Protein AF-0000000066276593 (afdb_homodimer)

Secondary structure (DSSP, 8-state):
-EEPHHHHHHHHTT-TTHHHHHHHHHH-S--EEEHHHHHHHHHHHHHHHHHHHHHHHHHHHHHTTPEEE-B-HHHHHHHHHHHHHHBTTTSTT-B-HHHHHHHHHHHHHT--EE-SSSTGGGSSSPB--/-EEPHHHHHHHHTT-TTHHHHHHHHHH-S--EEEHHHHHHHHHHHHHHHHHHHHHHHHHHHHHHTPEEE-B-HHHHHHHHHHHHHHBTTTSTT-B-HHHHHHHHHHHHHT--EE-SSSTGGGSSSPBP-

Radius of gyration: 18.1 Å; Cα contacts (8 Å, |Δi|>4): 472; chains: 2; bounding box: 38×54×41 Å

Foldseek 3Di:
DEEALQLVLCLLVVPVCNVVSVVLLLPDPAAEYEPLRLVVNLVVQCVPPNPVSNVVSVVVCVVSVYYYDYCDPQLVVQLVVCCCCQDQPRHPLNDDPRNSSSVSCQVVVVHAYEHDDCSCVVDPGHHRD/DEEALQLVLCLLVVPVCNVVSVVLLLPDPAAEYEPLRLVVNLVVQCVPPNPVSNVVSVVVCVVSVYYYDYCDPQLVVQLVVCCCCQDQPRHPLNDDPRNSNSVSCQVVVVHAYEHDDCSCVVDPGHHRD

Organism: Mycolicibacterium smegmatis (strain ATCC 700084 / mc(2)155) (NCBI:txid246196)

Solvent-accessible surface area (backbone atoms only — not comparable to full-atom values): 13237 Å² total; per-residue (Å²): 55,25,50,24,39,56,34,52,50,33,41,77,67,62,38,94,58,18,63,61,54,50,50,53,56,72,69,41,92,48,42,30,27,35,23,66,30,49,38,53,35,43,54,56,39,27,71,74,52,35,70,63,34,41,51,48,51,53,50,48,39,58,75,68,59,46,44,72,39,56,40,32,67,68,34,30,53,44,17,47,53,43,39,68,60,30,7,61,94,60,31,91,36,37,40,51,80,68,51,23,47,41,49,11,51,16,63,76,70,69,33,30,34,35,64,60,83,64,38,61,73,68,50,89,62,54,65,60,125,56,24,49,24,39,55,34,52,49,32,42,76,67,62,38,94,58,17,64,60,53,50,49,52,56,71,69,40,92,47,43,30,28,34,22,67,30,50,36,54,36,43,54,56,39,29,72,74,52,34,71,66,34,41,50,49,51,54,51,48,39,59,74,68,60,48,44,72,39,54,39,32,67,70,33,29,53,44,16,46,52,44,40,69,61,30,7,61,94,60,31,92,35,37,39,50,80,68,51,25,47,42,49,12,50,16,63,76,70,68,32,30,33,35,64,60,81,64,38,61,73,67,50,90,64,52,65,60,126

InterPro domains:
  IPR002716 PIN domain [PF01850] (1-124)
  IPR022907 VapC family [MF_00265] (1-128)
  IPR029060 PIN-like domain superfamily [SSF88723] (1-126)
  IPR050556 Type II toxin-antitoxin system RNase [PTHR33653] (1-128)

Sequence (258 aa):
MVIDTSALVAILTDEPDAELLEGAVADDPVRTMSTASYLETAIVIESRFGEPGGRELDLWLHRASVALVAVDADQADAARLAYRRYGKGRHRAGLNYGDCFSYALAKVSGQPLLFKGEAFRLTDVAAVHMVIDTSALVAILTDEPDAELLEGAVADDPVRTMSTASYLETAIVIESRFGEPGGRELDLWLHRASVALVAVDADQADAARLAYRRYGKGRHRAGLNYGDCFSYALAKVSGQPLLFKGEAFRLTDVAAVH

Nearest PDB structures (foldseek):
  4xgq-assembly2_G  TM=9.694E-01  e=3.504E-16  Mycobacterium tuberculosis H37Rv
  4xgr-assembly1_A  TM=9.783E-01  e=4.941E-16  Mycobacterium tuberculosis H37Rv
  5wzf-assembly1_A  TM=8.191E-01  e=6.894E-05  Mycobacterium tuberculosis H37Rv
  5x3t-assembly1_H  TM=8.443E-01  e=1.090E-04  Mycobacterium tuberculosis H37Rv
  5wz4-assembly1_B  TM=8.228E-01  e=8.187E-05  Mycobacterium tuberculosis H37Rv

pLDDT: mean 97.85, std 2.42, range [74.06, 99.0]

Structure (mmCIF, N/CA/C/O backbone):
data_AF-0000000066276593-model_v1
#
loop_
_entity.id
_entity.type
_entity.pdbx_description
1 polymer 'Ribonuclease VapC'
#
loop_
_atom_site.group_PDB
_atom_site.id
_atom_site.type_symbol
_atom_site.label_atom_id
_atom_site.label_alt_id
_atom_site.label_comp_id
_atom_site.label_asym_id
_atom_site.label_entity_id
_atom_site.label_seq_id
_atom_site.pdbx_PDB_ins_code
_atom_site.Cartn_x
_atom_site.Cartn_y
_atom_site.Cartn_z
_atom_site.occupancy
_atom_site.B_iso_or_equiv
_atom_site.auth_seq_id
_atom_site.auth_comp_id
_atom_site.auth_asym_id
_atom_site.auth_atom_id
_atom_site.pdbx_PDB_model_num
ATOM 1 N N . MET A 1 1 ? -6.57 10.953 15.391 1 98.38 1 MET A N 1
ATOM 2 C CA . MET A 1 1 ? -6.941 11.055 13.984 1 98.38 1 MET A CA 1
ATOM 3 C C . MET A 1 1 ? -5.965 10.281 13.109 1 98.38 1 MET A C 1
ATOM 5 O O . MET A 1 1 ? -4.887 9.898 13.555 1 98.38 1 MET A O 1
ATOM 9 N N . VAL A 1 2 ? -6.406 9.953 11.906 1 98.88 2 VAL A N 1
ATOM 10 C CA . VAL A 1 2 ? -5.562 9.414 10.844 1 98.88 2 VAL A CA 1
ATOM 11 C C . VAL A 1 2 ? -5.199 10.523 9.859 1 98.88 2 VAL A C 1
ATOM 13 O O . VAL A 1 2 ? -6.062 11.297 9.438 1 98.88 2 VAL A O 1
ATOM 16 N N . ILE A 1 3 ? -3.936 10.625 9.531 1 98.94 3 ILE A N 1
ATOM 17 C CA . ILE A 1 3 ? -3.459 11.641 8.602 1 98.94 3 ILE A CA 1
ATOM 18 C C . ILE A 1 3 ? -3.285 11.023 7.211 1 98.94 3 ILE A C 1
ATOM 20 O O . ILE A 1 3 ? -2.512 10.07 7.043 1 98.94 3 ILE A O 1
ATOM 24 N N . ASP A 1 4 ? -3.984 11.578 6.227 1 98.81 4 ASP A N 1
ATOM 25 C CA . ASP A 1 4 ? -3.861 11.117 4.844 1 98.81 4 ASP A CA 1
ATOM 26 C C . ASP A 1 4 ? -2.648 11.742 4.164 1 98.81 4 ASP A C 1
ATOM 28 O O . ASP A 1 4 ? -2.195 12.82 4.559 1 98.81 4 ASP A O 1
ATOM 32 N N . THR A 1 5 ? -2.186 11.102 3.129 1 98.81 5 THR A N 1
ATOM 33 C CA . THR A 1 5 ? -1.083 11.594 2.309 1 98.81 5 THR A CA 1
ATOM 34 C C . THR A 1 5 ? -1.353 13.023 1.84 1 98.81 5 THR A C 1
ATOM 36 O O . THR A 1 5 ? -0.469 13.883 1.906 1 98.81 5 THR A O 1
ATOM 39 N N . SER A 1 6 ? -2.549 13.328 1.388 1 98.56 6 SER A N 1
ATOM 40 C CA . SER A 1 6 ? -2.879 14.641 0.832 1 98.56 6 SER A CA 1
ATOM 41 C C . SER A 1 6 ? -2.684 15.742 1.864 1 98.56 6 SER A C 1
ATOM 43 O O . SER A 1 6 ? -2.205 16.828 1.535 1 98.56 6 SER A O 1
ATOM 45 N N . ALA A 1 7 ? -3.061 15.477 3.102 1 98.69 7 ALA A N 1
ATOM 46 C CA . ALA A 1 7 ? -2.914 16.453 4.168 1 98.69 7 ALA A CA 1
ATOM 47 C C . ALA A 1 7 ? -1.442 16.703 4.492 1 98.69 7 ALA A C 1
ATOM 49 O O . ALA A 1 7 ? -1.005 17.844 4.617 1 98.69 7 ALA A O 1
ATOM 50 N N . LEU A 1 8 ? -0.697 15.648 4.617 1 98.81 8 LEU A N 1
ATOM 51 C CA . LEU A 1 8 ? 0.701 15.805 5.004 1 98.81 8 LEU A CA 1
ATOM 52 C C . LEU A 1 8 ? 1.511 16.422 3.875 1 98.81 8 LEU A C 1
ATOM 54 O O . LEU A 1 8 ? 2.402 17.25 4.121 1 98.81 8 LEU A O 1
ATOM 58 N N . VAL A 1 9 ? 1.268 16.062 2.625 1 98.75 9 VAL A N 1
ATOM 59 C CA . VAL A 1 9 ? 1.938 16.672 1.488 1 98.75 9 VAL A CA 1
ATOM 60 C C . VAL A 1 9 ? 1.657 18.172 1.479 1 98.75 9 VAL A C 1
ATOM 62 O O . VAL A 1 9 ? 2.564 18.984 1.266 1 98.75 9 VAL A O 1
ATOM 65 N N . ALA A 1 10 ? 0.388 18.547 1.751 1 98.56 10 ALA A N 1
ATOM 66 C CA . ALA A 1 10 ? 0.028 19.953 1.795 1 98.56 10 ALA A CA 1
ATOM 67 C C . ALA A 1 10 ? 0.816 20.688 2.877 1 98.56 10 ALA A C 1
ATOM 69 O O . ALA A 1 10 ? 1.275 21.812 2.666 1 98.56 10 ALA A O 1
ATOM 70 N N . ILE A 1 11 ? 0.946 20.094 3.998 1 98.5 11 ILE A N 1
ATOM 71 C CA . ILE A 1 11 ? 1.689 20.672 5.109 1 98.5 11 ILE A CA 1
ATOM 72 C C . ILE A 1 11 ? 3.154 20.859 4.715 1 98.5 11 ILE A C 1
ATOM 74 O O . ILE A 1 11 ? 3.709 21.953 4.848 1 98.5 11 ILE A O 1
ATOM 78 N N . LEU A 1 12 ? 3.775 19.812 4.141 1 98.56 12 LEU A N 1
ATOM 79 C CA . LEU A 1 12 ? 5.207 19.797 3.867 1 98.56 12 LEU A CA 1
ATOM 80 C C . LEU A 1 12 ? 5.543 20.703 2.688 1 98.56 12 LEU A C 1
ATOM 82 O O . LEU A 1 12 ? 6.68 21.156 2.555 1 98.56 12 LEU A O 1
ATOM 86 N N . THR A 1 13 ? 4.562 20.969 1.839 1 98.25 13 THR A N 1
ATOM 87 C CA . THR A 1 13 ? 4.82 21.812 0.683 1 98.25 13 THR A CA 1
ATOM 88 C C . THR A 1 13 ? 4.301 23.234 0.926 1 98.25 13 THR A C 1
ATOM 90 O O . THR A 1 13 ? 4.273 24.062 0.009 1 98.25 13 THR A O 1
ATOM 93 N N . ASP A 1 14 ? 3.787 23.516 2.127 1 97.44 14 ASP A N 1
ATOM 94 C CA . ASP A 1 14 ? 3.355 24.828 2.578 1 97.44 14 ASP A CA 1
ATOM 95 C C . ASP A 1 14 ? 2.25 25.391 1.68 1 97.44 14 ASP A C 1
ATOM 97 O O . ASP A 1 14 ? 2.354 26.516 1.181 1 97.44 14 ASP A O 1
ATOM 101 N N . GLU A 1 15 ? 1.306 24.5 1.373 1 97.81 15 GLU A N 1
ATOM 102 C CA . GLU A 1 15 ? 0.133 24.969 0.64 1 97.81 15 GLU A CA 1
ATOM 103 C C . GLU A 1 15 ? -0.683 25.953 1.472 1 97.81 15 GLU A C 1
ATOM 105 O O . GLU A 1 15 ? -0.47 26.078 2.68 1 97.81 15 GLU A O 1
ATOM 110 N N . PRO A 1 16 ? -1.574 26.688 0.937 1 97 16 PRO A N 1
ATOM 111 C CA . PRO A 1 16 ? -2.299 27.75 1.629 1 97 16 PRO A CA 1
ATOM 112 C C . PRO A 1 16 ? -3.002 27.266 2.893 1 97 16 PRO A C 1
ATOM 114 O O . PRO A 1 16 ? -3.143 28.031 3.857 1 97 16 PRO A O 1
ATOM 117 N N . ASP A 1 17 ? -3.414 26.031 2.941 1 96.06 17 ASP A N 1
ATOM 118 C CA . ASP A 1 17 ? -4.164 25.516 4.086 1 96.06 17 ASP A CA 1
ATOM 119 C C . ASP A 1 17 ? -3.256 24.75 5.035 1 96.06 17 ASP A C 1
ATOM 121 O O . ASP A 1 17 ? -3.734 24.094 5.961 1 96.06 17 ASP A O 1
ATOM 125 N N . ALA A 1 18 ? -1.992 24.812 4.824 1 97.62 18 ALA A N 1
ATOM 126 C CA . ALA A 1 18 ? -1.024 24.062 5.621 1 97.62 18 ALA A CA 1
ATOM 127 C C . ALA A 1 18 ? -1.161 24.391 7.105 1 97.62 18 ALA A C 1
ATOM 129 O O . ALA A 1 18 ? -1.162 23.5 7.949 1 97.62 18 ALA A O 1
ATOM 130 N N . GLU A 1 19 ? -1.32 25.656 7.406 1 96.94 19 GLU A N 1
ATOM 131 C CA . GLU A 1 19 ? -1.406 26.078 8.797 1 96.94 19 GLU A CA 1
ATOM 132 C C . GLU A 1 19 ? -2.652 25.516 9.477 1 96.94 19 GLU A C 1
ATOM 134 O O . GLU A 1 19 ? -2.604 25.109 10.641 1 96.94 19 GLU A O 1
ATOM 139 N N . LEU A 1 20 ? -3.713 25.531 8.766 1 97.12 20 LEU A N 1
ATOM 140 C CA . LEU A 1 20 ? -4.953 24.969 9.289 1 97.12 20 LEU A CA 1
ATOM 141 C C . LEU A 1 20 ? -4.805 23.469 9.555 1 97.12 20 LEU A C 1
ATOM 143 O O . LEU A 1 20 ? -5.234 22.984 10.602 1 97.12 20 LEU A O 1
ATOM 147 N N . LEU A 1 21 ? -4.211 22.766 8.656 1 98.19 21 LEU A N 1
ATOM 148 C CA . LEU A 1 21 ? -3.982 21.328 8.805 1 98.19 21 LEU A CA 1
ATOM 149 C C . LEU A 1 21 ? -3.055 21.047 9.984 1 98.19 21 LEU A C 1
ATOM 151 O O . LEU A 1 21 ? -3.311 20.141 10.781 1 98.19 21 LEU A O 1
ATOM 155 N N . GLU A 1 22 ? -2.037 21.859 10.102 1 97.69 22 GLU A N 1
ATOM 156 C CA . GLU A 1 22 ? -1.096 21.703 11.203 1 97.69 22 GLU A CA 1
ATOM 157 C C . GLU A 1 22 ? -1.773 21.938 12.547 1 97.69 22 GLU A C 1
ATOM 159 O O . GLU A 1 22 ? -1.481 21.266 13.531 1 97.69 22 GLU A O 1
ATOM 164 N N . GLY A 1 23 ? -2.578 22.938 12.547 1 97.81 23 GLY A N 1
ATOM 165 C CA . GLY A 1 23 ? -3.34 23.203 13.758 1 97.81 23 GLY A CA 1
ATOM 166 C C . GLY A 1 23 ? -4.211 22.047 14.18 1 97.81 23 GLY A C 1
ATOM 167 O O . GLY A 1 23 ? -4.273 21.703 15.367 1 97.81 23 GLY A O 1
ATOM 168 N N . ALA A 1 24 ? -4.895 21.406 13.18 1 98 24 ALA A N 1
ATOM 169 C CA . ALA A 1 24 ? -5.727 20.234 13.453 1 98 24 ALA A CA 1
ATOM 170 C C . ALA A 1 24 ? -4.895 19.094 14.039 1 98 24 ALA A C 1
ATOM 172 O O . ALA A 1 24 ? -5.328 18.422 14.977 1 98 24 ALA A O 1
ATOM 173 N N . VAL A 1 25 ? -3.738 18.875 13.516 1 98.25 25 VAL A N 1
ATOM 174 C CA . VAL A 1 25 ? -2.857 17.812 14 1 98.25 25 VAL A CA 1
ATOM 175 C C . VAL A 1 25 ? -2.418 18.125 15.43 1 98.25 25 VAL A C 1
ATOM 177 O O . VAL A 1 25 ? -2.473 17.25 16.297 1 98.25 25 VAL A O 1
ATOM 180 N N . ALA A 1 26 ? -2.055 19.344 15.688 1 97.06 26 ALA A N 1
ATOM 181 C CA . ALA A 1 26 ? -1.558 19.75 17 1 97.06 26 ALA A CA 1
ATOM 182 C C . ALA A 1 26 ? -2.635 19.578 18.078 1 97.06 26 ALA A C 1
ATOM 184 O O . ALA A 1 26 ? -2.33 19.25 19.219 1 97.06 26 ALA A O 1
ATOM 185 N N . ASP A 1 27 ? -3.807 19.672 17.672 1 96.81 27 ASP A N 1
ATOM 186 C CA . ASP A 1 27 ? -4.918 19.703 18.609 1 96.81 27 ASP A CA 1
ATOM 187 C C . ASP A 1 27 ? -5.387 18.281 18.953 1 96.81 27 ASP A C 1
ATOM 189 O O . ASP A 1 27 ? -6.125 18.094 19.922 1 96.81 27 ASP A O 1
ATOM 193 N N . ASP A 1 28 ? -5.07 17.375 18.109 1 96.94 28 ASP A N 1
ATOM 194 C CA . ASP A 1 28 ? -5.59 16.031 18.312 1 96.94 28 ASP A CA 1
ATOM 195 C C . ASP A 1 28 ? -4.617 15.172 19.125 1 96.94 28 ASP A C 1
ATOM 197 O O . ASP A 1 28 ? -3.441 15.062 18.766 1 96.94 28 ASP A O 1
ATOM 201 N N . PRO A 1 29 ? -5.062 14.586 20.172 1 96.75 29 PRO A N 1
ATOM 202 C CA . PRO A 1 29 ? -4.168 13.781 21.016 1 96.75 29 PRO A CA 1
ATOM 203 C C . PRO A 1 29 ? -3.756 12.469 20.344 1 96.75 29 PRO A C 1
ATOM 205 O O . PRO A 1 29 ? -2.777 11.844 20.75 1 96.75 29 PRO A O 1
ATOM 208 N N . VAL A 1 30 ? -4.527 11.969 19.469 1 97.81 30 VAL A N 1
ATOM 209 C CA . VAL A 1 30 ? -4.219 10.758 18.719 1 97.81 30 VAL A CA 1
ATOM 210 C C . VAL A 1 30 ? -3.82 11.117 17.297 1 97.81 30 VAL A C 1
ATOM 212 O O . VAL A 1 30 ? -4.629 11.648 16.531 1 97.81 30 VAL A O 1
ATOM 215 N N . ARG A 1 31 ? -2.592 10.867 16.922 1 98.75 31 ARG A N 1
ATOM 216 C CA . ARG A 1 31 ? -2.066 11.18 15.594 1 98.75 31 ARG A CA 1
ATOM 217 C C . ARG A 1 31 ? -1.444 9.945 14.953 1 98.75 31 ARG A C 1
ATOM 219 O O . ARG A 1 31 ? -0.399 9.469 15.391 1 98.75 31 ARG A O 1
ATOM 226 N N . THR A 1 32 ? -2.129 9.422 13.922 1 98.94 32 THR A N 1
ATOM 227 C CA . THR A 1 32 ? -1.664 8.18 13.312 1 98.94 32 THR A CA 1
ATOM 228 C C . THR A 1 32 ? -1.616 8.305 11.797 1 98.94 32 THR A C 1
ATOM 230 O O . THR A 1 32 ? -2.279 9.164 11.219 1 98.94 32 THR A O 1
ATOM 233 N N . MET A 1 33 ? -0.802 7.527 11.219 1 98.94 33 MET A N 1
ATOM 234 C CA . MET A 1 33 ? -0.684 7.395 9.773 1 98.94 33 MET A CA 1
ATOM 235 C C . MET A 1 33 ? -0.345 5.957 9.383 1 98.94 33 MET A C 1
ATOM 237 O O . MET A 1 33 ? 0.461 5.305 10.047 1 98.94 33 MET A O 1
ATOM 24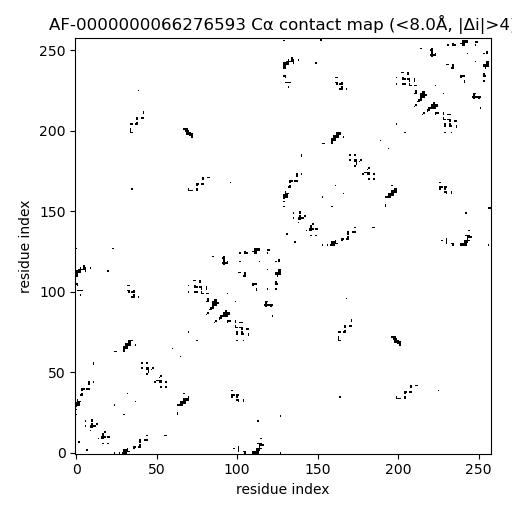1 N N . SER A 1 34 ? -1.018 5.496 8.359 1 98.94 34 SER A N 1
ATOM 242 C CA . SER A 1 34 ? -0.682 4.172 7.852 1 98.94 34 SER A CA 1
ATOM 243 C C . SER A 1 34 ? 0.736 4.137 7.293 1 98.94 34 SER A C 1
ATOM 245 O O . SER A 1 34 ? 1.188 5.098 6.668 1 98.94 34 SER A O 1
ATOM 247 N N . THR A 1 35 ? 1.431 3 7.402 1 99 35 THR A N 1
ATOM 248 C CA . THR A 1 35 ? 2.758 2.84 6.82 1 99 35 THR A CA 1
ATOM 249 C C . THR A 1 35 ? 2.699 2.953 5.301 1 99 35 THR A C 1
ATOM 251 O O . THR A 1 35 ? 3.645 3.432 4.672 1 99 35 THR A O 1
ATOM 254 N N . ALA A 1 36 ? 1.581 2.59 4.715 1 98.94 36 ALA A N 1
ATOM 255 C CA . ALA A 1 36 ? 1.409 2.715 3.271 1 98.94 36 ALA A CA 1
ATOM 256 C C . ALA A 1 36 ? 1.262 4.176 2.859 1 98.94 36 ALA A C 1
ATOM 258 O O . ALA A 1 36 ? 1.797 4.598 1.831 1 98.94 36 ALA A O 1
ATOM 259 N N . SER A 1 37 ? 0.522 4.969 3.639 1 98.94 37 SER A N 1
ATOM 260 C CA . SER A 1 37 ? 0.382 6.395 3.375 1 98.94 37 SER A CA 1
ATOM 261 C C . SER A 1 37 ? 1.704 7.129 3.58 1 98.94 37 SER A C 1
ATOM 263 O O . SER A 1 37 ? 2.023 8.062 2.842 1 98.94 37 SER A O 1
ATOM 265 N N . TYR A 1 38 ? 2.441 6.648 4.602 1 98.94 38 TYR A N 1
ATOM 266 C CA . TYR A 1 38 ? 3.781 7.176 4.832 1 98.94 38 TYR A CA 1
ATOM 267 C C . TYR A 1 38 ? 4.656 7.004 3.594 1 98.94 38 TYR A C 1
ATOM 269 O O . TYR A 1 38 ? 5.305 7.949 3.145 1 98.94 38 TYR A O 1
ATOM 277 N N . LEU A 1 39 ? 4.664 5.785 3.025 1 98.94 39 LEU A N 1
ATOM 278 C CA . LEU A 1 39 ? 5.461 5.52 1.829 1 98.94 39 LEU A CA 1
ATOM 279 C C . LEU A 1 39 ? 5.008 6.406 0.672 1 98.94 39 LEU A C 1
ATOM 281 O O . LEU A 1 39 ? 5.84 6.973 -0.041 1 98.94 39 LEU A O 1
ATOM 285 N N . GLU A 1 40 ? 3.674 6.508 0.502 1 98.94 40 GLU A N 1
ATOM 286 C CA . GLU A 1 40 ? 3.156 7.359 -0.565 1 98.94 40 GLU A CA 1
ATOM 287 C C . GLU A 1 40 ? 3.637 8.797 -0.407 1 98.94 40 GLU A C 1
ATOM 289 O O . GLU A 1 40 ? 4.082 9.422 -1.375 1 98.94 40 GLU A O 1
ATOM 294 N N . THR A 1 41 ? 3.576 9.328 0.811 1 98.88 41 THR A N 1
ATOM 295 C CA . THR A 1 41 ? 4.016 10.688 1.097 1 98.88 41 THR A CA 1
ATOM 296 C C . THR A 1 41 ? 5.504 10.852 0.803 1 98.88 41 THR A C 1
ATOM 298 O O . THR A 1 41 ? 5.918 11.836 0.188 1 98.88 41 THR A O 1
ATOM 301 N N . ALA A 1 42 ? 6.301 9.859 1.228 1 98.88 42 ALA A N 1
ATOM 302 C CA . ALA A 1 42 ? 7.742 9.906 1.003 1 98.88 42 ALA A CA 1
ATOM 303 C C . ALA A 1 42 ? 8.062 9.977 -0.488 1 98.88 42 ALA A C 1
ATOM 305 O O . ALA A 1 42 ? 8.914 10.766 -0.912 1 98.88 42 ALA A O 1
ATOM 306 N N . ILE A 1 43 ? 7.387 9.156 -1.268 1 98.62 43 ILE A N 1
ATOM 307 C CA . ILE A 1 43 ? 7.617 9.117 -2.707 1 98.62 43 ILE A CA 1
ATOM 308 C C . ILE A 1 43 ? 7.301 10.477 -3.318 1 98.62 43 ILE A C 1
ATOM 310 O O . ILE A 1 43 ? 8.094 11.016 -4.098 1 98.62 43 ILE A O 1
ATOM 314 N N . VAL A 1 44 ? 6.172 11.078 -2.951 1 98.56 44 VAL A N 1
ATOM 315 C CA . VAL A 1 44 ? 5.746 12.367 -3.486 1 98.56 44 VAL A CA 1
ATOM 316 C C . VAL A 1 44 ? 6.762 13.445 -3.105 1 98.56 44 VAL A C 1
ATOM 318 O O . VAL A 1 44 ? 7.23 14.195 -3.963 1 98.56 44 VAL A O 1
ATOM 321 N N . ILE A 1 45 ? 7.129 13.531 -1.836 1 98.69 45 ILE A N 1
ATOM 322 C CA . ILE A 1 45 ? 7.957 14.602 -1.294 1 98.69 45 ILE A CA 1
ATOM 323 C C . ILE A 1 45 ? 9.383 14.461 -1.821 1 98.69 45 ILE A C 1
ATOM 325 O O . ILE A 1 45 ? 10.008 15.453 -2.213 1 98.69 45 ILE A O 1
ATOM 329 N N . GLU A 1 46 ? 9.891 13.234 -1.933 1 98.06 46 GLU A N 1
ATOM 330 C CA . GLU A 1 46 ? 11.258 13.031 -2.406 1 98.06 46 GLU A CA 1
ATOM 331 C C . GLU A 1 46 ? 11.352 13.219 -3.918 1 98.06 46 GLU A C 1
ATOM 333 O O . GLU A 1 46 ? 12.414 13.57 -4.441 1 98.06 46 GLU A O 1
ATOM 338 N N . SER A 1 47 ? 10.242 12.922 -4.598 1 97.31 47 SER A N 1
ATOM 339 C CA . SER A 1 47 ? 10.234 13.211 -6.031 1 97.31 47 SER A CA 1
ATOM 340 C C . SER A 1 47 ? 10.32 14.711 -6.297 1 97.31 47 SER A C 1
ATOM 342 O O . SER A 1 47 ? 10.914 15.133 -7.285 1 97.31 47 SER A O 1
ATOM 344 N N . ARG A 1 48 ? 9.812 15.523 -5.406 1 96.81 48 ARG A N 1
ATOM 345 C CA . ARG A 1 48 ? 9.75 16.969 -5.594 1 96.81 48 ARG A CA 1
ATOM 346 C C . ARG A 1 48 ? 10.992 17.656 -5.031 1 96.81 48 ARG A C 1
ATOM 348 O O . ARG A 1 48 ? 11.492 18.609 -5.613 1 96.81 48 ARG A O 1
ATOM 355 N N . PHE A 1 49 ? 11.492 17.125 -3.865 1 97.75 49 PHE A N 1
ATOM 356 C CA . PHE A 1 49 ? 12.477 17.922 -3.145 1 97.75 49 PHE A CA 1
ATOM 357 C C . PHE A 1 49 ? 13.734 17.109 -2.857 1 97.75 49 PHE A C 1
ATOM 359 O O . PHE A 1 49 ? 14.641 17.578 -2.17 1 97.75 49 PHE A O 1
ATOM 366 N N . GLY A 1 50 ? 13.766 15.898 -3.314 1 96.06 50 GLY A N 1
ATOM 367 C CA . GLY A 1 50 ? 14.93 15.062 -3.1 1 96.06 50 GLY A CA 1
ATOM 368 C C . GLY A 1 50 ? 15.086 14.609 -1.659 1 96.06 50 GLY A C 1
ATOM 369 O O . GLY A 1 50 ? 14.102 14.516 -0.924 1 96.06 50 GLY A O 1
ATOM 370 N N . GLU A 1 51 ? 16.297 14.211 -1.292 1 94.69 51 GLU A N 1
ATOM 371 C CA . GLU A 1 51 ? 16.625 13.656 0.021 1 94.69 51 GLU A CA 1
ATOM 372 C C . GLU A 1 51 ? 16.297 14.656 1.132 1 94.69 51 GLU A C 1
ATOM 374 O O . GLU A 1 51 ? 15.828 14.266 2.201 1 94.69 51 GLU A O 1
ATOM 379 N N . PRO A 1 52 ? 16.5 15.984 0.917 1 97.38 52 PRO A N 1
ATOM 380 C CA . PRO A 1 52 ? 16.125 16.938 1.963 1 97.38 52 PRO A CA 1
ATOM 381 C C . PRO A 1 52 ? 14.641 16.906 2.285 1 97.38 52 PRO A C 1
ATOM 383 O O . PRO A 1 52 ? 14.25 17.062 3.447 1 97.38 52 PRO A O 1
ATOM 386 N N . GLY A 1 53 ? 13.836 16.688 1.267 1 98.25 53 GLY A N 1
ATOM 387 C CA . GLY A 1 53 ? 12.406 16.547 1.509 1 98.25 53 GLY A CA 1
ATOM 388 C C . GLY A 1 53 ? 12.07 15.367 2.396 1 98.25 53 GLY A C 1
ATOM 389 O O . GLY A 1 53 ? 11.219 15.477 3.281 1 98.25 53 GLY A O 1
ATOM 390 N N . GLY A 1 54 ? 12.742 14.242 2.084 1 98.31 54 GLY A N 1
ATOM 391 C CA . GLY A 1 54 ? 12.562 13.07 2.924 1 98.31 54 GLY A CA 1
ATOM 392 C C . GLY A 1 54 ? 12.938 13.312 4.371 1 98.31 54 GLY A C 1
ATOM 393 O O . GLY A 1 54 ? 12.25 12.852 5.285 1 98.31 54 GLY A O 1
ATOM 394 N N . ARG A 1 55 ? 14.008 14.062 4.586 1 98.44 55 ARG A N 1
ATOM 395 C CA . ARG A 1 55 ? 14.438 14.375 5.945 1 98.44 55 ARG A CA 1
ATOM 396 C C . ARG A 1 55 ? 13.414 15.266 6.648 1 98.44 55 ARG A C 1
ATOM 398 O O . ARG A 1 55 ? 13.156 15.102 7.844 1 98.44 55 ARG A O 1
ATOM 405 N N . GLU A 1 56 ? 12.891 16.141 5.945 1 98.5 56 GLU A N 1
ATOM 406 C CA . GLU A 1 56 ? 11.867 17 6.516 1 98.5 56 GLU A CA 1
ATOM 407 C C . GLU A 1 56 ? 10.625 16.203 6.898 1 98.5 56 GLU A C 1
ATOM 409 O O . GLU A 1 56 ? 10 16.469 7.934 1 98.5 56 GLU A O 1
ATOM 414 N N . LEU A 1 57 ? 10.273 15.289 6.043 1 98.81 57 LEU A N 1
ATOM 415 C CA . LEU A 1 57 ? 9.164 14.391 6.359 1 98.81 57 LEU A CA 1
ATOM 416 C C . LEU A 1 57 ? 9.414 13.664 7.68 1 98.81 57 LEU A C 1
ATOM 418 O O . LEU A 1 57 ? 8.555 13.664 8.562 1 98.81 57 LEU A O 1
ATOM 422 N N . ASP A 1 58 ? 10.602 13.086 7.828 1 98.69 58 ASP A N 1
ATOM 423 C CA . ASP A 1 58 ? 10.953 12.336 9.031 1 98.69 58 ASP A CA 1
ATOM 424 C C . ASP A 1 58 ? 10.93 13.25 10.266 1 98.69 58 ASP A C 1
ATOM 426 O O . ASP A 1 58 ? 10.406 12.867 11.312 1 98.69 58 ASP A O 1
ATOM 430 N N . LEU A 1 59 ? 11.492 14.375 10.125 1 98.62 59 LEU A N 1
ATOM 431 C CA . LEU A 1 59 ? 11.555 15.328 11.234 1 98.62 59 LEU A CA 1
ATOM 432 C C . LEU A 1 59 ? 10.148 15.766 11.648 1 98.62 59 LEU A C 1
ATOM 434 O O . LEU A 1 59 ? 9.859 15.859 12.844 1 98.62 59 LEU A O 1
ATOM 438 N N . TRP A 1 60 ? 9.32 16 10.633 1 98.75 60 TRP A N 1
ATOM 439 C CA . TRP A 1 60 ? 7.957 16.438 10.938 1 98.75 60 TRP A CA 1
ATOM 440 C C . TRP A 1 60 ? 7.191 15.367 11.695 1 98.75 60 TRP A C 1
ATOM 442 O O . TRP A 1 60 ? 6.543 15.648 12.703 1 98.75 60 TRP A O 1
ATOM 452 N N . LEU A 1 61 ? 7.238 14.172 11.195 1 98.81 61 LEU A N 1
ATOM 453 C CA . LEU A 1 61 ? 6.543 13.062 11.844 1 98.81 61 LEU A CA 1
ATOM 454 C C . LEU A 1 61 ? 7.02 12.898 13.281 1 98.81 61 LEU A C 1
ATOM 456 O O . LEU A 1 61 ? 6.211 12.664 14.188 1 98.81 61 LEU A O 1
ATOM 460 N N . HIS A 1 62 ? 8.297 12.984 13.461 1 98.5 62 HIS A N 1
ATOM 461 C CA . HIS A 1 62 ? 8.891 12.844 14.789 1 98.5 62 HIS A CA 1
ATOM 462 C C . HIS A 1 62 ? 8.422 13.961 15.719 1 98.5 62 HIS A C 1
ATOM 464 O O . HIS A 1 62 ? 7.984 13.695 16.844 1 98.5 62 HIS A O 1
ATOM 470 N N . ARG A 1 63 ? 8.477 15.156 15.297 1 98.19 63 ARG A N 1
ATOM 471 C CA . ARG A 1 63 ? 8.117 16.312 16.109 1 98.19 63 ARG A CA 1
ATOM 472 C C . ARG A 1 63 ? 6.629 16.297 16.453 1 98.19 63 ARG A C 1
ATOM 474 O O . ARG A 1 63 ? 6.242 16.672 17.562 1 98.19 63 ARG A O 1
ATOM 481 N N . ALA A 1 64 ? 5.844 15.852 15.508 1 98.44 64 ALA A N 1
ATOM 482 C CA . ALA A 1 64 ? 4.395 15.828 15.695 1 98.44 64 ALA A CA 1
ATOM 483 C C . ALA A 1 64 ? 3.965 14.578 16.469 1 98.44 64 ALA A C 1
ATOM 485 O O . ALA A 1 64 ? 2.793 14.43 16.812 1 98.44 64 ALA A O 1
ATOM 486 N N . SER A 1 65 ? 4.953 13.641 16.75 1 98.38 65 SER A N 1
ATOM 487 C CA . SER A 1 65 ? 4.684 12.391 17.453 1 98.38 65 SER A CA 1
ATOM 488 C C . SER A 1 65 ? 3.59 11.594 16.75 1 98.38 65 SER A C 1
ATOM 490 O O . SER A 1 65 ? 2.637 11.148 17.391 1 98.38 65 SER A O 1
ATOM 492 N N . VAL A 1 66 ? 3.688 11.5 15.438 1 98.81 66 VAL A N 1
ATOM 493 C CA . VAL A 1 66 ? 2.762 10.688 14.656 1 98.81 66 VAL A CA 1
ATOM 494 C C . VAL A 1 66 ? 3.17 9.219 14.727 1 98.81 66 VAL A C 1
ATOM 496 O O . VAL A 1 66 ? 4.324 8.875 14.469 1 98.81 66 VAL A O 1
ATOM 499 N N . ALA A 1 67 ? 2.268 8.367 15.117 1 98.81 67 ALA A N 1
ATOM 500 C CA . ALA A 1 67 ? 2.521 6.93 15.141 1 98.81 67 ALA A CA 1
ATOM 501 C C . ALA A 1 67 ? 2.225 6.297 13.789 1 98.81 67 ALA A C 1
ATOM 503 O O . ALA A 1 67 ? 1.123 6.445 13.25 1 98.81 67 ALA A O 1
ATOM 504 N N . LEU A 1 68 ? 3.193 5.641 13.234 1 98.88 68 LEU A N 1
ATOM 505 C CA . LEU A 1 68 ? 2.965 4.848 12.031 1 98.88 68 LEU A CA 1
ATOM 506 C C . LEU A 1 68 ? 2.314 3.514 12.375 1 98.88 68 LEU A C 1
ATOM 508 O O . LEU A 1 68 ? 2.801 2.787 13.242 1 98.88 68 LEU A O 1
ATOM 512 N N . VAL A 1 69 ? 1.239 3.217 11.711 1 98.94 69 VAL A N 1
ATOM 513 C CA . VAL A 1 69 ? 0.466 2.016 12.008 1 98.94 69 VAL A CA 1
ATOM 514 C C . VAL A 1 69 ? 0.602 1.018 10.859 1 98.94 69 VAL A C 1
ATOM 516 O O . VAL A 1 69 ? 0.341 1.354 9.703 1 98.94 69 VAL A O 1
ATOM 519 N N . ALA A 1 70 ? 1.042 -0.206 11.234 1 98.94 70 ALA A N 1
ATOM 520 C CA . ALA A 1 70 ? 1.215 -1.25 10.227 1 98.94 70 ALA A CA 1
ATOM 521 C C . ALA A 1 70 ? -0.109 -1.576 9.539 1 98.94 70 ALA A C 1
ATOM 523 O O . ALA A 1 70 ? -1.158 -1.61 10.188 1 98.94 70 ALA A O 1
ATOM 524 N N . VAL A 1 71 ? -0.095 -1.84 8.234 1 98.94 71 VAL A N 1
ATOM 525 C CA . VAL A 1 71 ? -1.282 -2.293 7.516 1 98.94 71 VAL A CA 1
ATOM 526 C C . VAL A 1 71 ? -1.48 -3.791 7.738 1 98.94 71 VAL A C 1
ATOM 528 O O . VAL A 1 71 ? -0.843 -4.613 7.078 1 98.94 71 VAL A O 1
ATOM 531 N N . ASP A 1 72 ? -2.336 -4.121 8.594 1 98.88 72 ASP A N 1
ATOM 532 C CA . ASP A 1 72 ? -2.57 -5.535 8.875 1 98.88 72 ASP A CA 1
ATOM 533 C C . ASP A 1 72 ? -3.721 -6.078 8.031 1 98.88 72 ASP A C 1
ATOM 535 O O . ASP A 1 72 ? -4.234 -5.383 7.148 1 98.88 72 ASP A O 1
ATOM 539 N N . ALA A 1 73 ? -4.047 -7.332 8.258 1 98.75 73 ALA A N 1
ATOM 540 C CA . ALA A 1 73 ? -5.031 -8.016 7.418 1 98.75 73 ALA A CA 1
ATOM 541 C C . ALA A 1 73 ? -6.414 -7.391 7.582 1 98.75 73 ALA A C 1
ATOM 543 O O . ALA A 1 73 ? -7.184 -7.312 6.617 1 98.75 73 ALA A O 1
ATOM 544 N N . ASP A 1 74 ? -6.77 -6.945 8.805 1 98.75 74 ASP A N 1
ATOM 545 C CA . ASP A 1 74 ? -8.055 -6.293 9.031 1 98.75 74 ASP A CA 1
ATOM 546 C C . ASP A 1 74 ? -8.164 -5 8.227 1 98.75 74 ASP A C 1
ATOM 548 O O . ASP A 1 74 ? -9.203 -4.719 7.625 1 98.75 74 ASP A O 1
ATOM 552 N N . GLN A 1 75 ? -7.117 -4.234 8.234 1 98.94 75 GLN A N 1
ATOM 553 C CA . GLN A 1 75 ? -7.09 -3.004 7.453 1 98.94 75 GLN A CA 1
ATOM 554 C C . GLN A 1 75 ? -7.152 -3.299 5.957 1 98.94 75 GLN A C 1
ATOM 556 O O . GLN A 1 75 ? -7.824 -2.588 5.207 1 98.94 75 GLN A O 1
ATOM 561 N N . ALA A 1 76 ? -6.426 -4.34 5.512 1 98.88 76 ALA A N 1
ATOM 562 C CA . ALA A 1 76 ? -6.465 -4.695 4.094 1 98.88 76 ALA A CA 1
ATOM 563 C C . ALA A 1 76 ? -7.879 -5.062 3.658 1 98.88 76 ALA A C 1
ATOM 565 O O . ALA A 1 76 ? -8.32 -4.68 2.57 1 98.88 76 ALA A O 1
ATOM 566 N N . ASP A 1 77 ? -8.586 -5.793 4.496 1 98.62 77 ASP A N 1
ATOM 567 C CA . ASP A 1 77 ? -9.969 -6.156 4.195 1 98.62 77 ASP A CA 1
ATOM 568 C C . ASP A 1 77 ? -10.859 -4.918 4.141 1 98.62 77 ASP A C 1
ATOM 570 O O . ASP A 1 77 ? -11.703 -4.789 3.248 1 98.62 77 ASP A O 1
ATOM 574 N N . ALA A 1 78 ? -10.688 -4.02 5.098 1 98.88 78 ALA A N 1
ATOM 575 C CA . ALA A 1 78 ? -11.445 -2.773 5.098 1 98.88 78 ALA A CA 1
ATOM 576 C C . ALA A 1 78 ? -11.133 -1.941 3.857 1 98.88 78 ALA A C 1
ATOM 578 O O . ALA A 1 78 ? -12.023 -1.313 3.281 1 98.88 78 ALA A O 1
ATOM 579 N N . ALA A 1 79 ? -9.875 -1.885 3.479 1 98.94 79 ALA A N 1
ATOM 580 C CA . ALA A 1 79 ? -9.453 -1.152 2.287 1 98.94 79 ALA A CA 1
ATOM 581 C C . ALA A 1 79 ? -10.094 -1.737 1.031 1 98.94 79 ALA A C 1
ATOM 583 O O . ALA A 1 79 ? -10.516 -0.996 0.138 1 98.94 79 ALA A O 1
ATOM 584 N N . ARG A 1 80 ? -10.109 -3.037 0.96 1 98.81 80 ARG A N 1
ATOM 585 C CA . ARG A 1 80 ? -10.734 -3.715 -0.172 1 98.81 80 ARG A CA 1
ATOM 586 C C . ARG A 1 80 ? -12.211 -3.355 -0.281 1 98.81 80 ARG A C 1
ATOM 588 O O . ARG A 1 80 ? -12.703 -3.062 -1.371 1 98.81 80 ARG A O 1
ATOM 595 N N . LEU A 1 81 ? -12.898 -3.363 0.811 1 98.06 81 LEU A N 1
ATOM 596 C CA . LEU A 1 81 ? -14.312 -2.988 0.833 1 98.06 81 LEU A CA 1
ATOM 597 C C . LEU A 1 81 ? -14.492 -1.527 0.436 1 98.06 81 LEU A C 1
ATOM 599 O O . LEU A 1 81 ? -15.453 -1.182 -0.254 1 98.06 81 LEU A O 1
ATOM 603 N N . ALA A 1 82 ? -13.578 -0.719 0.904 1 98.69 82 ALA A N 1
ATOM 604 C CA . ALA A 1 82 ? -13.617 0.696 0.543 1 98.69 82 ALA A CA 1
ATOM 605 C C . ALA A 1 82 ? -13.539 0.878 -0.97 1 98.69 82 ALA A C 1
ATOM 607 O O . ALA A 1 82 ? -14.289 1.664 -1.548 1 98.69 82 ALA A O 1
ATOM 608 N N . TYR A 1 83 ? -12.648 0.144 -1.59 1 98.62 83 TYR A N 1
ATOM 609 C CA . TYR A 1 83 ? -12.5 0.291 -3.033 1 98.62 83 TYR A CA 1
ATOM 610 C C . TYR A 1 83 ? -13.742 -0.204 -3.762 1 98.62 83 TYR A C 1
ATOM 612 O O . TYR A 1 83 ? -14.156 0.386 -4.762 1 98.62 83 TYR A O 1
ATOM 620 N N . ARG A 1 84 ? -14.359 -1.259 -3.307 1 97.56 84 ARG A N 1
ATOM 621 C CA . ARG A 1 84 ? -15.578 -1.797 -3.908 1 97.56 84 ARG A CA 1
ATOM 622 C C . ARG A 1 84 ? -16.703 -0.765 -3.887 1 97.56 84 ARG A C 1
ATOM 624 O O . ARG A 1 84 ? -17.469 -0.664 -4.84 1 97.56 84 ARG A O 1
ATOM 631 N N . ARG A 1 85 ? -16.719 -0.031 -2.84 1 97.75 85 ARG A N 1
ATOM 632 C CA . ARG A 1 85 ? -17.859 0.867 -2.629 1 97.75 85 ARG A CA 1
ATOM 633 C C . ARG A 1 85 ? -17.578 2.244 -3.223 1 97.75 85 ARG A C 1
ATOM 635 O O . ARG A 1 85 ? -18.469 2.854 -3.828 1 97.75 85 ARG A O 1
ATOM 642 N N . TYR A 1 86 ? -16.297 2.705 -3.074 1 98.5 86 TYR A N 1
ATOM 643 C CA . TYR A 1 86 ? -16.031 4.117 -3.324 1 98.5 86 TYR A CA 1
ATOM 644 C C . TYR A 1 86 ? -14.914 4.289 -4.344 1 98.5 86 TYR A C 1
ATOM 646 O O . TYR A 1 86 ? -14.477 5.41 -4.617 1 98.5 86 TYR A O 1
ATOM 654 N N . GLY A 1 87 ? -14.414 3.209 -4.918 1 98.25 87 GLY A N 1
ATOM 655 C CA . GLY A 1 87 ? -13.211 3.246 -5.738 1 98.25 87 GLY A CA 1
ATOM 656 C C . GLY A 1 87 ? -13.438 3.895 -7.094 1 98.25 87 GLY A C 1
ATOM 657 O O . GLY A 1 87 ? -14.578 4.086 -7.516 1 98.25 87 GLY A O 1
ATOM 658 N N . LYS A 1 88 ? -12.297 4.25 -7.652 1 96.44 88 LYS A N 1
ATOM 659 C CA . LYS A 1 88 ? -12.312 4.812 -9 1 96.44 88 LYS A CA 1
ATOM 660 C C . LYS A 1 88 ? -13.102 3.93 -9.961 1 96.44 88 LYS A C 1
ATOM 662 O O . LYS A 1 88 ? -12.906 2.711 -9.992 1 96.44 88 LYS A O 1
ATOM 667 N N . GLY A 1 89 ? -14.047 4.578 -10.727 1 93.44 89 GLY A N 1
ATOM 668 C CA . GLY A 1 89 ? -14.867 3.84 -11.68 1 93.44 89 GLY A CA 1
ATOM 669 C C . GLY A 1 89 ? -16.094 3.199 -11.047 1 93.44 89 GLY A C 1
ATOM 670 O O . GLY A 1 89 ? -16.938 2.643 -11.75 1 93.44 89 GLY A O 1
ATOM 671 N N . ARG A 1 90 ? -16.234 3.318 -9.781 1 93.88 90 ARG A N 1
ATOM 672 C CA . ARG A 1 90 ? -17.312 2.643 -9.07 1 93.88 90 ARG A CA 1
ATOM 673 C C . ARG A 1 90 ? -18.234 3.646 -8.375 1 93.88 90 ARG A C 1
ATOM 675 O O . ARG A 1 90 ? -19.422 3.381 -8.18 1 93.88 90 ARG A O 1
ATOM 682 N N . HIS A 1 91 ? -17.703 4.672 -8.016 1 96.19 91 HIS A N 1
ATOM 683 C CA . HIS A 1 91 ? -18.391 5.688 -7.234 1 96.19 91 HIS A CA 1
ATOM 684 C C . HIS A 1 91 ? -17.828 7.078 -7.52 1 96.19 91 HIS A C 1
ATOM 686 O O . HIS A 1 91 ? -16.672 7.211 -7.945 1 96.19 91 HIS A O 1
ATOM 692 N N . ARG A 1 92 ? -18.531 8.141 -7.211 1 97.19 92 ARG A N 1
ATOM 693 C CA . ARG A 1 92 ? -18.125 9.516 -7.477 1 97.19 92 ARG A CA 1
ATOM 694 C C . ARG A 1 92 ? -16.953 9.914 -6.602 1 97.19 92 ARG A C 1
ATOM 696 O O . ARG A 1 92 ? -16.156 10.781 -6.977 1 97.19 92 ARG A O 1
ATOM 703 N N . ALA A 1 93 ? -16.734 9.297 -5.383 1 98 93 ALA A N 1
ATOM 704 C CA . ALA A 1 93 ? -15.578 9.578 -4.543 1 98 93 ALA A CA 1
ATOM 705 C C . ALA A 1 93 ? -14.281 9.273 -5.281 1 98 93 ALA A C 1
ATOM 707 O O . ALA A 1 93 ? -13.297 10.008 -5.164 1 98 93 ALA A O 1
ATOM 708 N N . GLY A 1 94 ? -14.312 8.086 -5.957 1 98.19 94 GLY A N 1
ATOM 709 C CA . GLY A 1 94 ? -13.203 7.742 -6.832 1 98.19 94 GLY A CA 1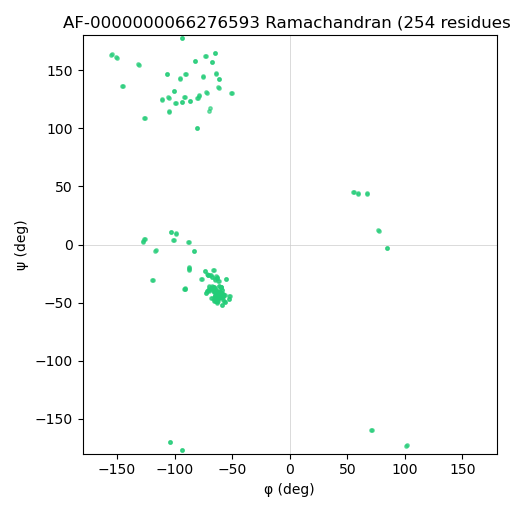
ATOM 710 C C . GLY A 1 94 ? -11.906 7.488 -6.086 1 98.19 94 GLY A C 1
ATOM 711 O O . GLY A 1 94 ? -10.852 7.98 -6.48 1 98.19 94 GLY A O 1
ATOM 712 N N . LEU A 1 95 ? -11.992 6.73 -4.969 1 98.44 95 LEU A N 1
ATOM 713 C CA . LEU A 1 95 ? -10.789 6.445 -4.195 1 98.44 95 LEU A CA 1
ATOM 714 C C . LEU A 1 95 ? -9.781 5.652 -5.023 1 98.44 95 LEU A C 1
ATOM 716 O O . LEU A 1 95 ? -10.164 4.738 -5.758 1 98.44 95 LEU A O 1
ATOM 720 N N . ASN A 1 96 ? -8.531 6.062 -4.934 1 98.25 96 ASN A N 1
ATOM 721 C CA . ASN A 1 96 ? -7.461 5.289 -5.559 1 98.25 96 ASN A CA 1
ATOM 722 C C . ASN A 1 96 ? -6.828 4.316 -4.57 1 98.25 96 ASN A C 1
ATOM 724 O O . ASN A 1 96 ? -7.27 4.211 -3.424 1 98.25 96 ASN A O 1
ATOM 728 N N . TYR A 1 97 ? -5.918 3.555 -5 1 98.62 97 TYR A N 1
ATOM 729 C CA . TYR A 1 97 ? -5.215 2.525 -4.242 1 98.62 97 TYR A CA 1
ATOM 730 C C . TYR A 1 97 ? -4.633 3.098 -2.957 1 98.62 97 TYR A C 1
ATOM 732 O O . TYR A 1 97 ? -4.84 2.543 -1.874 1 98.62 97 TYR A O 1
ATOM 740 N N . GLY A 1 98 ? -3.982 4.227 -3.031 1 98.75 98 GLY A N 1
ATOM 741 C CA . GLY A 1 98 ? -3.381 4.855 -1.867 1 98.75 98 GLY A CA 1
ATOM 742 C C . GLY A 1 98 ? -4.402 5.359 -0.867 1 98.75 98 GLY A C 1
ATOM 743 O O . GLY A 1 98 ? -4.223 5.203 0.343 1 98.75 98 GLY A O 1
ATOM 744 N N . ASP A 1 99 ? -5.508 5.887 -1.335 1 98.69 99 ASP A N 1
ATOM 745 C CA . ASP A 1 99 ? -6.566 6.422 -0.481 1 98.69 99 ASP A CA 1
ATOM 746 C C . ASP A 1 99 ? -7.148 5.336 0.42 1 98.69 99 ASP A C 1
ATOM 748 O O . ASP A 1 99 ? -7.574 5.617 1.542 1 98.69 99 ASP A O 1
ATOM 752 N N . CYS A 1 100 ? -7.141 4.129 -0.074 1 98.88 100 CYS A N 1
ATOM 753 C CA . CYS A 1 100 ? -7.82 3.041 0.621 1 98.88 100 CYS A CA 1
ATOM 754 C C . CYS A 1 100 ? -7.117 2.711 1.933 1 98.88 100 CYS A C 1
ATOM 756 O O . CYS A 1 100 ? -7.754 2.268 2.889 1 98.88 100 CYS A O 1
ATOM 758 N N . PHE A 1 101 ? -5.809 2.973 1.992 1 98.94 101 PHE A N 1
ATOM 759 C CA . PHE A 1 101 ? -5.078 2.672 3.219 1 98.94 101 PHE A CA 1
ATOM 760 C C . PHE A 1 101 ? -5.43 3.67 4.316 1 98.94 101 PHE A C 1
ATOM 762 O O . PHE A 1 101 ? -5.613 3.289 5.473 1 98.94 101 PHE A O 1
ATOM 769 N N . SER A 1 102 ? -5.527 4.973 3.957 1 98.88 102 SER A N 1
ATOM 770 C CA . SER A 1 102 ? -5.961 5.98 4.922 1 98.88 102 SER A CA 1
ATOM 771 C C . SER A 1 102 ? -7.387 5.715 5.391 1 98.88 102 SER A C 1
ATOM 773 O O . SER A 1 102 ? -7.676 5.793 6.586 1 98.88 102 SER A O 1
ATOM 775 N N . TYR A 1 103 ? -8.219 5.371 4.457 1 98.88 103 TYR A N 1
ATOM 776 C CA . TYR A 1 103 ? -9.609 5.043 4.777 1 98.88 103 TYR A CA 1
ATOM 777 C C . TYR A 1 103 ? -9.68 3.883 5.766 1 98.88 103 TYR A C 1
ATOM 779 O O . TYR A 1 103 ? -10.391 3.955 6.766 1 98.88 103 TYR A O 1
ATOM 787 N N . ALA A 1 104 ? -9 2.814 5.43 1 98.94 104 ALA A N 1
ATOM 788 C CA . ALA A 1 104 ? -9.047 1.586 6.219 1 98.94 104 ALA A CA 1
ATOM 789 C C . ALA A 1 104 ? -8.594 1.835 7.652 1 98.94 104 ALA A C 1
ATOM 791 O O . ALA A 1 104 ? -9.211 1.353 8.602 1 98.94 104 ALA A O 1
ATOM 792 N N . LEU A 1 105 ? -7.469 2.576 7.789 1 98.94 105 LEU A N 1
ATOM 793 C CA . LEU A 1 105 ? -6.98 2.854 9.141 1 98.94 105 LEU A CA 1
ATOM 794 C C . LEU A 1 105 ? -7.996 3.67 9.93 1 98.94 105 LEU A C 1
ATOM 796 O O . LEU A 1 105 ? -8.242 3.395 11.102 1 98.94 105 LEU A O 1
ATOM 800 N N . ALA A 1 106 ? -8.602 4.668 9.273 1 98.88 106 ALA A N 1
ATOM 801 C CA . ALA A 1 106 ? -9.625 5.469 9.945 1 98.88 106 ALA A CA 1
ATOM 802 C C . ALA A 1 106 ? -10.797 4.602 10.375 1 98.88 106 ALA A C 1
ATOM 804 O O . ALA A 1 106 ? -11.25 4.688 11.52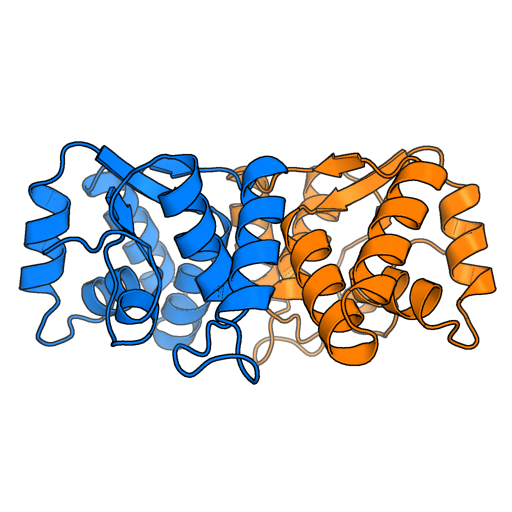3 1 98.88 106 ALA A O 1
ATOM 805 N N . LYS A 1 107 ? -11.227 3.75 9.5 1 98.75 107 LYS A N 1
ATOM 806 C CA . LYS A 1 107 ? -12.383 2.902 9.758 1 98.75 107 LYS A CA 1
ATOM 807 C C . LYS A 1 107 ? -12.102 1.907 10.883 1 98.75 107 LYS A C 1
ATOM 809 O O . LYS A 1 107 ? -12.906 1.753 11.805 1 98.75 107 LYS A O 1
ATOM 814 N N . VAL A 1 108 ? -10.992 1.211 10.852 1 98.75 108 VAL A N 1
ATOM 815 C CA . VAL A 1 108 ? -10.664 0.151 11.797 1 98.75 108 VAL A CA 1
ATOM 816 C C . VAL A 1 108 ? -10.383 0.755 13.172 1 98.75 108 VAL A C 1
ATOM 818 O O . VAL A 1 108 ? -10.734 0.173 14.195 1 98.75 108 VAL A O 1
ATOM 821 N N . SER A 1 109 ? -9.781 1.909 13.227 1 98.62 109 SER A N 1
ATOM 822 C CA . SER A 1 109 ? -9.375 2.521 14.484 1 98.62 109 SER A CA 1
ATOM 823 C C . SER A 1 109 ? -10.508 3.359 15.078 1 98.62 109 SER A C 1
ATOM 825 O O . SER A 1 109 ? -10.461 3.73 16.25 1 98.62 109 SER A O 1
ATOM 827 N N . GLY A 1 110 ? -11.453 3.742 14.227 1 98.38 110 GLY A N 1
ATOM 828 C CA . GLY A 1 110 ? -12.531 4.613 14.664 1 98.38 110 GLY A CA 1
ATOM 829 C C . GLY A 1 110 ? -12.117 6.066 14.789 1 98.38 110 GLY A C 1
ATOM 830 O O . GLY A 1 110 ? -12.82 6.867 15.406 1 98.38 110 GLY A O 1
ATOM 831 N N . GLN A 1 111 ? -10.969 6.43 14.297 1 98.56 111 GLN A N 1
ATOM 832 C CA . GLN A 1 111 ? -10.453 7.793 14.352 1 98.56 111 GLN A CA 1
ATOM 833 C C . GLN A 1 111 ? -10.883 8.594 13.133 1 98.56 111 GLN A C 1
ATOM 835 O O . GLN A 1 111 ? -11.023 8.047 12.039 1 98.56 111 GLN A O 1
ATOM 840 N N . PRO A 1 112 ? -11.125 9.883 13.234 1 98.62 112 PRO A N 1
ATOM 841 C CA . PRO A 1 112 ? -11.414 10.703 12.055 1 98.62 112 PRO A CA 1
ATOM 842 C C . PRO A 1 112 ? -10.203 10.852 11.133 1 98.62 112 PRO A C 1
ATOM 844 O O . PRO A 1 112 ? -9.062 10.641 11.562 1 98.62 112 PRO A O 1
ATOM 847 N N . LEU A 1 113 ? -10.508 11.141 9.914 1 98.81 113 LEU A N 1
ATOM 848 C CA . LEU A 1 113 ? -9.484 11.242 8.883 1 98.81 113 LEU A CA 1
ATOM 849 C C . LEU A 1 113 ? -9.203 12.695 8.523 1 98.81 113 LEU A C 1
ATOM 851 O O . LEU A 1 113 ? -10.141 13.477 8.312 1 98.81 113 LEU A O 1
ATOM 855 N N . LEU A 1 114 ? -7.977 13.125 8.57 1 98.81 114 LEU A N 1
ATOM 856 C CA . LEU A 1 114 ? -7.527 14.43 8.078 1 98.81 114 LEU A CA 1
ATOM 857 C C . LEU A 1 114 ? -7.027 14.328 6.645 1 98.81 114 LEU A C 1
ATOM 859 O O . LEU A 1 114 ? -6.113 13.555 6.355 1 98.81 114 LEU A O 1
ATOM 863 N N . PHE A 1 115 ? -7.57 15.07 5.73 1 98.5 115 PHE A N 1
ATOM 864 C CA . PHE A 1 115 ? -7.242 14.984 4.312 1 98.5 115 PHE A CA 1
ATOM 865 C C . PHE A 1 115 ? -7.527 16.297 3.607 1 98.5 115 PHE A C 1
ATOM 867 O O . PHE A 1 115 ? -8.172 17.188 4.172 1 98.5 115 PHE A O 1
ATOM 874 N N . LYS A 1 116 ? -6.949 16.406 2.463 1 96.5 116 LYS A N 1
ATOM 875 C CA . LYS A 1 116 ? -7.312 17.469 1.521 1 96.5 116 LYS A CA 1
ATOM 876 C C . LYS A 1 116 ? -8.117 16.906 0.35 1 96.5 116 LYS A C 1
ATOM 878 O O . LYS A 1 116 ? -7.859 15.789 -0.11 1 96.5 116 LYS A O 1
ATOM 883 N N . GLY A 1 117 ? -9.07 17.766 -0.152 1 92.56 117 GLY A N 1
ATOM 884 C CA . GLY A 1 117 ? -9.875 17.359 -1.288 1 92.56 117 GLY A CA 1
ATOM 885 C C . GLY A 1 117 ? -11.266 16.906 -0.895 1 92.56 117 GLY A C 1
ATOM 886 O O . GLY A 1 117 ? -11.633 16.938 0.284 1 92.56 117 GLY A O 1
ATOM 887 N N . GLU A 1 118 ? -12.055 16.359 -1.859 1 93.31 118 GLU A N 1
ATOM 888 C CA . GLU A 1 118 ? -13.477 16.141 -1.628 1 93.31 118 GLU A CA 1
ATOM 889 C C . GLU A 1 118 ? -13.805 14.648 -1.679 1 93.31 118 GLU A C 1
ATOM 891 O O . GLU A 1 118 ? -14.891 14.227 -1.27 1 93.31 118 GLU A O 1
ATOM 896 N N . ALA A 1 119 ? -12.859 13.859 -2.01 1 94.25 119 ALA A N 1
ATOM 897 C CA . ALA A 1 119 ? -13.133 12.453 -2.27 1 94.25 119 ALA A CA 1
ATOM 898 C C . ALA A 1 119 ? -13.602 11.742 -1.002 1 94.25 119 ALA A C 1
ATOM 900 O O . ALA A 1 119 ? -14.648 11.086 -0.996 1 94.25 119 ALA A O 1
ATOM 901 N N . PHE A 1 120 ? -12.93 11.961 0.046 1 98.06 120 PHE A N 1
ATOM 902 C CA . PHE A 1 120 ? -13.227 11.25 1.281 1 98.06 120 PHE A CA 1
ATOM 903 C C . PHE A 1 120 ? -14.547 11.719 1.878 1 98.06 120 PHE A C 1
ATOM 905 O O . PHE A 1 120 ? -15.219 10.969 2.586 1 98.06 120 PHE A O 1
ATOM 912 N N . ARG A 1 121 ? -14.922 12.977 1.572 1 97.25 121 ARG A N 1
ATOM 913 C CA . ARG A 1 121 ? -16.172 13.516 2.111 1 97.25 121 ARG A CA 1
ATOM 914 C C . ARG A 1 121 ? -17.375 12.773 1.544 1 97.25 121 ARG A C 1
ATOM 916 O O . ARG A 1 121 ? -18.469 12.805 2.127 1 97.25 121 ARG A O 1
ATOM 923 N N . LEU A 1 122 ? -17.156 12.164 0.446 1 97.81 122 LEU A N 1
ATOM 924 C CA . LEU A 1 122 ? -18.234 11.438 -0.211 1 97.81 122 LEU A CA 1
ATOM 925 C C . LEU A 1 122 ? -18.312 10 0.302 1 97.81 122 LEU A C 1
ATOM 927 O O . LEU A 1 122 ? -19.141 9.211 -0.162 1 97.81 122 LEU A O 1
ATOM 931 N N . THR A 1 123 ? -17.484 9.594 1.264 1 98.44 123 THR A N 1
ATOM 932 C CA . THR A 1 123 ? -17.5 8.281 1.896 1 98.44 123 THR A CA 1
ATOM 933 C C . THR A 1 123 ? -18.125 8.359 3.289 1 98.44 123 THR A C 1
ATOM 935 O O . THR A 1 123 ? -18.688 9.391 3.662 1 98.44 123 THR A O 1
ATOM 938 N N . ASP A 1 124 ? -18.031 7.316 4.059 1 98.38 124 ASP A N 1
ATOM 939 C CA . ASP A 1 124 ? -18.641 7.293 5.387 1 98.38 124 ASP A CA 1
ATOM 940 C C . ASP A 1 124 ? -17.578 7.488 6.473 1 98.38 124 ASP A C 1
ATOM 942 O O . ASP A 1 124 ? -17.844 7.227 7.652 1 98.38 124 ASP A O 1
ATOM 946 N N . VAL A 1 125 ? -16.391 7.848 6.051 1 97.38 125 VAL A N 1
ATOM 947 C CA . VAL A 1 125 ? -15.383 8.086 7.074 1 97.38 125 VAL A CA 1
ATOM 948 C C . VAL A 1 125 ? -15.648 9.414 7.766 1 97.38 125 VAL A C 1
ATOM 950 O O . VAL A 1 125 ? -16.141 10.359 7.141 1 97.38 125 VAL A O 1
ATOM 953 N N . ALA A 1 126 ? -15.375 9.492 9.047 1 97.25 126 ALA A N 1
ATOM 954 C CA . ALA A 1 126 ? -15.445 10.758 9.766 1 97.25 126 ALA A CA 1
ATOM 955 C C . ALA A 1 126 ? -14.273 11.664 9.383 1 97.25 126 ALA A C 1
ATOM 957 O O . ALA A 1 126 ? -13.125 11.234 9.383 1 97.25 126 ALA A O 1
ATOM 958 N N . ALA A 1 127 ? -14.547 12.922 9.055 1 97.25 127 ALA A N 1
ATOM 959 C CA . ALA A 1 127 ? -13.516 13.891 8.688 1 97.25 127 ALA A CA 1
ATOM 960 C C . ALA A 1 127 ? -13.102 14.734 9.883 1 97.25 127 ALA A C 1
ATOM 962 O O . ALA A 1 127 ? -13.938 15.07 10.734 1 97.25 127 ALA A O 1
ATOM 963 N N . VAL A 1 128 ? -11.766 15.031 9.914 1 94.25 128 VAL A N 1
ATOM 964 C CA . VAL A 1 128 ? -11.305 16.016 10.891 1 94.25 128 VAL A CA 1
ATOM 965 C C . VAL A 1 128 ? -11.797 17.406 10.484 1 94.25 128 VAL A C 1
ATOM 967 O O . VAL A 1 128 ? -11.648 17.812 9.336 1 94.25 128 VAL A O 1
ATOM 970 N N . HIS A 1 129 ? -12.648 18.078 11.211 1 74.06 129 HIS A N 1
ATOM 971 C CA . HIS A 1 129 ? -13.297 19.344 10.938 1 74.06 129 HIS A CA 1
ATOM 972 C C . HIS A 1 129 ? -12.32 20.516 11.062 1 74.06 129 HIS A C 1
ATOM 974 O O . HIS A 1 129 ? -11.367 20.438 11.844 1 74.06 129 HIS A O 1
ATOM 980 N N . MET B 1 1 ? 8.852 -17.781 0.018 1 98.38 1 MET B N 1
ATOM 981 C CA . MET B 1 1 ? 8.906 -16.75 -1.013 1 98.38 1 MET B CA 1
ATOM 982 C C . MET B 1 1 ? 7.855 -15.68 -0.766 1 98.38 1 MET B C 1
ATOM 984 O O . MET B 1 1 ? 6.938 -15.875 0.032 1 98.38 1 MET B O 1
ATOM 988 N N . VAL B 1 2 ? 8.055 -14.516 -1.371 1 98.88 2 VAL B N 1
ATOM 989 C CA . VAL B 1 2 ? 7.07 -13.445 -1.447 1 98.88 2 VAL B CA 1
ATOM 990 C C . VAL B 1 2 ? 6.395 -13.461 -2.816 1 98.88 2 VAL B C 1
ATOM 992 O O . VAL B 1 2 ? 7.066 -13.562 -3.846 1 98.88 2 VAL B O 1
ATOM 995 N N . ILE B 1 3 ? 5.098 -13.398 -2.824 1 98.94 3 ILE B N 1
ATOM 996 C CA . ILE B 1 3 ? 4.332 -13.398 -4.066 1 98.94 3 ILE B CA 1
ATOM 997 C C . ILE B 1 3 ? 3.93 -11.969 -4.426 1 98.94 3 ILE B C 1
ATOM 999 O O . ILE B 1 3 ? 3.229 -11.305 -3.66 1 98.94 3 ILE B O 1
ATOM 1003 N N . ASP B 1 4 ? 4.344 -11.523 -5.602 1 98.81 4 ASP B N 1
ATOM 1004 C CA . ASP B 1 4 ? 3.979 -10.195 -6.09 1 98.81 4 ASP B CA 1
ATOM 1005 C C . ASP B 1 4 ? 2.592 -10.211 -6.73 1 98.81 4 ASP B C 1
ATOM 1007 O O . ASP B 1 4 ? 2.127 -11.25 -7.195 1 98.81 4 ASP B O 1
ATOM 1011 N N . THR B 1 5 ? 1.982 -9.055 -6.785 1 98.81 5 THR B N 1
ATOM 1012 C CA . THR B 1 5 ? 0.689 -8.867 -7.434 1 98.81 5 THR B CA 1
ATOM 1013 C C . THR B 1 5 ? 0.71 -9.422 -8.859 1 98.81 5 THR B C 1
ATOM 1015 O O . THR B 1 5 ? -0.219 -10.109 -9.273 1 98.81 5 THR B O 1
ATOM 1018 N N . SER B 1 6 ? 1.746 -9.164 -9.625 1 98.56 6 SER B N 1
ATOM 1019 C CA . SER B 1 6 ? 1.819 -9.562 -11.023 1 98.56 6 SER B CA 1
ATOM 1020 C C . SER B 1 6 ? 1.738 -11.078 -11.172 1 98.56 6 SER B C 1
ATOM 1022 O O . SER B 1 6 ? 1.091 -11.586 -12.094 1 98.56 6 SER B O 1
ATOM 1024 N N . ALA B 1 7 ? 2.393 -11.805 -10.289 1 98.69 7 ALA B N 1
ATOM 1025 C CA . ALA B 1 7 ? 2.377 -13.266 -10.336 1 98.69 7 ALA B CA 1
ATOM 1026 C C . ALA B 1 7 ? 0.993 -13.805 -10 1 98.69 7 ALA B C 1
ATOM 1028 O O . ALA B 1 7 ? 0.479 -14.688 -10.688 1 98.69 7 ALA B O 1
ATOM 1029 N N . LEU B 1 8 ? 0.397 -13.297 -8.969 1 98.81 8 LEU B N 1
ATOM 1030 C CA . LEU B 1 8 ? -0.895 -13.828 -8.547 1 98.81 8 LEU B CA 1
ATOM 1031 C C . LEU B 1 8 ? -1.984 -13.461 -9.555 1 98.81 8 LEU B C 1
ATOM 1033 O O . LEU B 1 8 ? -2.877 -14.266 -9.828 1 98.81 8 LEU B O 1
ATOM 1037 N N . VAL B 1 9 ? -1.972 -12.25 -10.094 1 98.75 9 VAL B N 1
ATOM 1038 C CA . VAL B 1 9 ? -2.928 -11.859 -11.125 1 98.75 9 VAL B CA 1
ATOM 1039 C C . VAL B 1 9 ? -2.805 -12.805 -12.32 1 98.75 9 VAL B C 1
ATOM 1041 O O . VAL B 1 9 ? -3.812 -13.258 -12.867 1 98.75 9 VAL B O 1
ATOM 1044 N N . ALA B 1 10 ? -1.552 -13.117 -12.703 1 98.56 10 ALA B N 1
ATOM 1045 C CA . ALA B 1 10 ? -1.334 -14.031 -13.82 1 98.56 10 ALA B CA 1
ATOM 1046 C C . ALA B 1 10 ? -1.942 -15.398 -13.531 1 98.56 10 ALA B C 1
ATOM 1048 O O . ALA B 1 10 ? -2.547 -16.016 -14.414 1 98.56 10 ALA B O 1
ATOM 1049 N N . ILE B 1 11 ? -1.772 -15.875 -12.352 1 98.5 11 ILE B N 1
ATOM 1050 C CA . ILE B 1 11 ? -2.316 -17.172 -11.945 1 98.5 11 ILE B CA 1
ATOM 1051 C C . ILE B 1 11 ? -3.842 -17.125 -12.016 1 98.5 11 ILE B C 1
ATOM 1053 O O . ILE B 1 11 ? -4.461 -18 -12.641 1 98.5 11 ILE B O 1
ATOM 1057 N N . LEU B 1 12 ? -4.461 -16.078 -11.453 1 98.56 12 LEU B N 1
ATOM 1058 C CA . LEU B 1 12 ? -5.91 -16.016 -11.312 1 98.56 12 LEU B CA 1
ATOM 1059 C C . LEU B 1 12 ? -6.574 -15.75 -12.656 1 98.56 12 LEU B C 1
ATOM 1061 O O . LEU B 1 12 ? -7.75 -16.078 -12.844 1 98.56 12 LEU B O 1
ATOM 1065 N N . THR B 1 13 ? -5.828 -15.172 -13.578 1 98.25 13 THR B N 1
ATOM 1066 C CA . THR B 1 13 ? -6.41 -14.875 -14.883 1 98.25 13 THR B CA 1
ATOM 1067 C C . THR B 1 13 ? -5.988 -15.93 -15.914 1 98.25 13 THR B C 1
ATOM 1069 O O . THR B 1 13 ? -6.242 -15.773 -17.109 1 98.25 13 THR B O 1
ATOM 1072 N N . ASP B 1 14 ? -5.262 -16.969 -15.5 1 97.44 14 ASP B N 1
ATOM 1073 C CA . ASP B 1 14 ? -4.875 -18.109 -16.312 1 97.44 14 ASP B CA 1
ATOM 1074 C C . ASP B 1 14 ? -4.047 -17.688 -17.516 1 97.44 14 ASP B C 1
ATOM 1076 O O . ASP B 1 14 ? -4.363 -18.047 -18.656 1 97.44 14 ASP B O 1
ATOM 1080 N N . GLU B 1 15 ? -3.111 -16.781 -17.234 1 97.75 15 GLU B N 1
ATOM 1081 C CA . GLU B 1 15 ? -2.174 -16.422 -18.297 1 97.75 15 GLU B CA 1
ATOM 1082 C C . GLU B 1 15 ? -1.299 -17.609 -18.688 1 97.75 15 GLU B C 1
ATOM 1084 O O . GLU B 1 15 ? -1.257 -18.609 -17.984 1 97.75 15 GLU B O 1
ATOM 1089 N N . PRO B 1 16 ? -0.622 -17.594 -19.766 1 96.94 16 PRO B N 1
ATOM 1090 C CA . PRO B 1 16 ? 0.125 -18.75 -20.297 1 96.94 16 PRO B CA 1
ATOM 1091 C C . PRO B 1 16 ? 1.126 -19.312 -19.297 1 96.94 16 PRO B C 1
ATOM 1093 O O . PRO B 1 16 ? 1.392 -20.516 -19.297 1 96.94 16 PRO B O 1
ATOM 1096 N N . ASP B 1 17 ? 1.661 -18.5 -18.422 1 96 17 ASP B N 1
ATOM 1097 C CA . ASP B 1 17 ? 2.684 -18.953 -17.484 1 96 17 ASP B CA 1
ATOM 1098 C C . ASP B 1 17 ? 2.078 -19.266 -16.109 1 96 17 ASP B C 1
ATOM 1100 O O . ASP B 1 17 ? 2.805 -19.484 -15.141 1 96 17 ASP B O 1
ATOM 1104 N N . ALA B 1 18 ? 0.79 -19.281 -16.031 1 97.56 18 ALA B N 1
ATOM 1105 C CA . ALA B 1 18 ? 0.092 -19.484 -14.766 1 97.56 18 ALA B CA 1
ATOM 1106 C C . ALA B 1 18 ? 0.507 -20.812 -14.117 1 97.56 18 ALA B C 1
ATOM 1108 O O . ALA B 1 18 ? 0.776 -20.859 -12.914 1 97.56 18 ALA B O 1
ATOM 1109 N N . GLU B 1 19 ? 0.603 -21.828 -14.922 1 96.88 19 GLU B 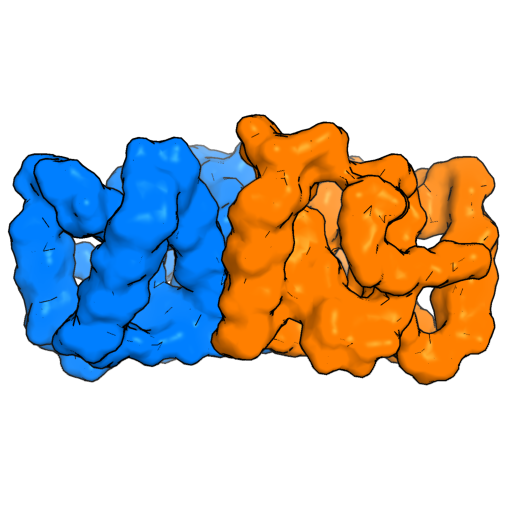N 1
ATOM 1110 C CA . GLU B 1 19 ? 0.938 -23.156 -14.398 1 96.88 19 GLU B CA 1
ATOM 1111 C C . GLU B 1 19 ? 2.348 -23.172 -13.812 1 96.88 19 GLU B C 1
ATOM 1113 O O . GLU B 1 19 ? 2.588 -23.797 -12.773 1 96.88 19 GLU B O 1
ATOM 1118 N N . LEU B 1 20 ? 3.234 -22.531 -14.484 1 97.12 20 LEU B N 1
ATOM 1119 C CA . LEU B 1 20 ? 4.605 -22.438 -14 1 97.12 20 LEU B CA 1
ATOM 1120 C C . LEU B 1 20 ? 4.668 -21.688 -12.672 1 97.12 20 LEU B C 1
ATOM 1122 O O . LEU B 1 20 ? 5.359 -22.125 -11.742 1 97.12 20 LEU B O 1
ATOM 1126 N N . LEU B 1 21 ? 3.969 -20.609 -12.57 1 98.19 21 LEU B N 1
ATOM 1127 C CA . LEU B 1 21 ? 3.922 -19.828 -11.344 1 98.19 21 LEU B CA 1
ATOM 1128 C C . LEU B 1 21 ? 3.297 -20.625 -10.203 1 98.19 21 LEU B C 1
ATOM 1130 O O . LEU B 1 21 ? 3.803 -20.609 -9.078 1 98.19 21 LEU B O 1
ATOM 1134 N N . GLU B 1 22 ? 2.252 -21.328 -10.531 1 97.69 22 GLU B N 1
ATOM 1135 C CA . GLU B 1 22 ? 1.586 -22.156 -9.523 1 97.69 22 GLU B CA 1
ATOM 1136 C C . GLU B 1 22 ? 2.506 -23.266 -9.016 1 97.69 22 GLU B C 1
ATOM 1138 O O . GLU B 1 22 ? 2.496 -23.594 -7.828 1 97.69 22 GLU B O 1
ATOM 1143 N N . GLY B 1 23 ? 3.186 -23.812 -9.945 1 97.81 23 GLY B N 1
ATOM 1144 C CA . GLY B 1 23 ? 4.156 -24.828 -9.555 1 97.81 23 GLY B CA 1
ATOM 1145 C C . GLY B 1 23 ? 5.207 -24.297 -8.594 1 97.81 23 GLY B C 1
ATOM 1146 O O . GLY B 1 23 ? 5.547 -24.969 -7.613 1 97.81 23 GLY B O 1
ATOM 1147 N N . ALA B 1 24 ? 5.734 -23.078 -8.883 1 98 24 ALA B N 1
ATOM 1148 C CA . ALA B 1 24 ? 6.715 -22.438 -8.008 1 98 24 ALA B CA 1
ATOM 1149 C C . ALA B 1 24 ? 6.141 -22.219 -6.605 1 98 24 ALA B C 1
ATOM 1151 O O . ALA B 1 24 ? 6.824 -22.453 -5.605 1 98 24 ALA B O 1
ATOM 1152 N N . VAL B 1 25 ? 4.922 -21.797 -6.516 1 98.25 25 VAL B N 1
ATOM 1153 C CA . VAL B 1 25 ? 4.27 -21.562 -5.23 1 98.25 25 VAL B CA 1
ATOM 1154 C C . VAL B 1 25 ? 4.113 -22.875 -4.484 1 98.25 25 VAL B C 1
ATOM 1156 O O . VAL B 1 25 ? 4.426 -22.969 -3.293 1 98.25 25 VAL B O 1
ATOM 1159 N N . ALA B 1 26 ? 3.701 -23.906 -5.16 1 97 26 ALA B N 1
ATOM 1160 C CA . ALA B 1 26 ? 3.455 -25.203 -4.539 1 97 26 ALA B CA 1
ATOM 1161 C C . ALA B 1 26 ? 4.742 -25.797 -3.973 1 97 26 ALA B C 1
ATOM 1163 O O . ALA B 1 26 ? 4.719 -26.469 -2.943 1 97 26 ALA B O 1
ATOM 1164 N N . ASP B 1 27 ? 5.781 -25.438 -4.535 1 96.75 27 ASP B N 1
ATOM 1165 C CA . ASP B 1 27 ? 7.059 -26.062 -4.203 1 96.75 27 ASP B CA 1
ATOM 1166 C C . ASP B 1 27 ? 7.719 -25.359 -3.02 1 96.75 27 ASP B C 1
ATOM 1168 O O . ASP B 1 27 ? 8.656 -25.891 -2.42 1 96.75 27 ASP B O 1
ATOM 1172 N N . ASP B 1 28 ? 7.336 -24.156 -2.803 1 96.81 28 ASP B N 1
ATOM 1173 C CA . ASP B 1 28 ? 8.008 -23.375 -1.773 1 96.81 28 ASP B CA 1
ATOM 1174 C C . ASP B 1 28 ? 7.316 -23.531 -0.422 1 96.81 28 ASP B C 1
ATOM 1176 O O . ASP B 1 28 ? 6.109 -23.312 -0.31 1 96.81 28 ASP B O 1
ATOM 1180 N N . PRO B 1 29 ? 8.031 -23.891 0.588 1 96.62 29 PRO B N 1
ATOM 1181 C CA . PRO B 1 29 ? 7.41 -24.078 1.901 1 96.62 29 PRO B CA 1
ATOM 1182 C C . PRO B 1 29 ? 7.004 -22.766 2.561 1 96.62 29 PRO B C 1
ATOM 1184 O O . PRO B 1 29 ? 6.199 -22.766 3.494 1 96.62 29 PRO B O 1
ATOM 1187 N N . VAL B 1 30 ? 7.625 -21.719 2.23 1 97.75 30 VAL B N 1
ATOM 1188 C CA . VAL B 1 30 ? 7.293 -20.391 2.744 1 97.75 30 VAL B CA 1
ATOM 1189 C C . VAL B 1 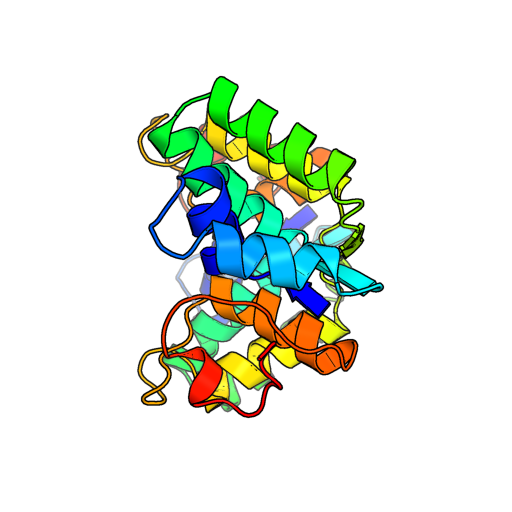30 ? 6.57 -19.594 1.666 1 97.75 30 VAL B C 1
ATOM 1191 O O . VAL B 1 30 ? 7.145 -19.281 0.618 1 97.75 30 VAL B O 1
ATOM 1194 N N . ARG B 1 31 ? 5.32 -19.266 1.871 1 98.75 31 ARG B N 1
ATOM 1195 C CA . ARG B 1 31 ? 4.504 -18.516 0.926 1 98.75 31 ARG B CA 1
ATOM 1196 C C . ARG B 1 31 ? 3.885 -17.281 1.591 1 98.75 31 ARG B C 1
ATOM 1198 O O . ARG B 1 31 ? 3.014 -17.422 2.453 1 98.75 31 ARG B O 1
ATOM 1205 N N . THR B 1 32 ? 4.387 -16.109 1.205 1 98.94 32 THR B N 1
ATOM 1206 C CA . THR B 1 32 ? 3.932 -14.891 1.864 1 98.94 32 THR B CA 1
ATOM 1207 C C . THR B 1 32 ? 3.549 -13.828 0.835 1 98.94 32 THR B C 1
ATOM 1209 O O . THR B 1 32 ? 3.982 -13.891 -0.317 1 98.94 32 THR B O 1
ATOM 1212 N N . MET B 1 33 ? 2.711 -12.969 1.229 1 98.94 33 MET B N 1
ATOM 1213 C CA . MET B 1 33 ? 2.301 -11.797 0.453 1 98.94 33 MET B CA 1
ATOM 1214 C C . MET B 1 33 ? 2.033 -10.609 1.364 1 98.94 33 MET B C 1
ATOM 1216 O O . MET B 1 33 ? 1.456 -10.758 2.441 1 98.94 33 MET B O 1
ATOM 1220 N N . SER B 1 34 ? 2.516 -9.469 0.935 1 98.94 34 SER B N 1
ATOM 1221 C CA . SER B 1 34 ? 2.215 -8.25 1.686 1 98.94 34 SER B CA 1
ATOM 1222 C C . SER B 1 34 ? 0.721 -7.949 1.671 1 98.94 34 SER B C 1
ATOM 1224 O O . SER B 1 34 ? 0.052 -8.148 0.654 1 98.94 34 SER B O 1
ATOM 1226 N N . THR B 1 35 ? 0.187 -7.375 2.742 1 99 35 THR B N 1
ATOM 1227 C CA . THR B 1 35 ? -1.212 -6.965 2.785 1 99 35 THR B CA 1
ATOM 1228 C C . THR B 1 35 ? -1.49 -5.887 1.741 1 99 35 THR B C 1
ATOM 1230 O O . THR B 1 35 ? -2.592 -5.816 1.191 1 99 35 THR B O 1
ATOM 1233 N N . ALA B 1 36 ? -0.492 -5.094 1.417 1 98.94 36 ALA B N 1
ATOM 1234 C CA . ALA B 1 36 ? -0.646 -4.066 0.389 1 98.94 36 ALA B CA 1
ATOM 1235 C C . ALA B 1 36 ? -0.734 -4.691 -1 1 98.94 36 ALA B C 1
ATOM 1237 O O . ALA B 1 36 ? -1.517 -4.242 -1.841 1 98.94 36 ALA B O 1
ATOM 1238 N N . SER B 1 37 ? 0.072 -5.723 -1.27 1 98.94 37 SER B N 1
ATOM 1239 C CA . SER B 1 37 ? 0.01 -6.438 -2.541 1 98.94 37 SER B CA 1
ATOM 1240 C C . SER B 1 37 ? -1.304 -7.199 -2.684 1 98.94 37 SER B C 1
ATOM 1242 O O . SER B 1 37 ? -1.862 -7.281 -3.779 1 98.94 37 SER B O 1
ATOM 1244 N N . TYR B 1 38 ? -1.761 -7.723 -1.527 1 98.94 38 TYR B N 1
ATOM 1245 C CA . TYR B 1 38 ? -3.066 -8.375 -1.499 1 98.94 38 TYR B CA 1
ATOM 1246 C C . TYR B 1 38 ? -4.164 -7.414 -1.947 1 98.94 38 TYR B C 1
ATOM 1248 O O . TYR B 1 38 ? -4.984 -7.758 -2.801 1 98.94 38 TYR B O 1
ATOM 1256 N N . LEU B 1 39 ? -4.172 -6.195 -1.39 1 98.94 39 LEU B N 1
ATOM 1257 C CA . LEU B 1 39 ? -5.172 -5.203 -1.765 1 98.94 39 LEU B CA 1
ATOM 1258 C C . LEU B 1 39 ? -5.07 -4.859 -3.248 1 98.94 39 LEU B C 1
ATOM 1260 O O . LEU B 1 39 ? -6.086 -4.773 -3.941 1 98.94 39 LEU B O 1
ATOM 1264 N N . GLU B 1 40 ? -3.812 -4.668 -3.713 1 98.94 40 GLU B N 1
ATOM 1265 C CA . GLU B 1 40 ? -3.619 -4.367 -5.129 1 98.94 40 GLU B CA 1
ATOM 1266 C C . GLU B 1 40 ? -4.195 -5.469 -6.012 1 98.94 40 GLU B C 1
ATOM 1268 O O . GLU B 1 40 ? -4.895 -5.188 -6.988 1 98.94 40 GLU B O 1
ATOM 1273 N N . THR B 1 41 ? -3.936 -6.727 -5.664 1 98.94 41 THR B N 1
ATOM 1274 C CA . THR B 1 41 ? -4.438 -7.871 -6.422 1 98.94 41 THR B CA 1
ATOM 1275 C C . THR B 1 41 ? -5.961 -7.902 -6.406 1 98.94 41 THR B C 1
ATOM 1277 O O . THR B 1 41 ? -6.594 -8.117 -7.441 1 98.94 41 THR B O 1
ATOM 1280 N N . ALA B 1 42 ? -6.551 -7.656 -5.23 1 98.88 42 ALA B N 1
ATOM 1281 C CA . ALA B 1 42 ? -8.008 -7.66 -5.102 1 98.88 42 ALA B CA 1
ATOM 1282 C C . ALA B 1 42 ? -8.641 -6.613 -6.012 1 98.88 42 ALA B C 1
ATOM 1284 O O . ALA B 1 42 ? -9.633 -6.891 -6.688 1 98.88 42 ALA B O 1
ATOM 1285 N N . ILE B 1 43 ? -8.07 -5.426 -6.027 1 98.69 43 ILE B N 1
ATOM 1286 C CA . ILE B 1 43 ? -8.594 -4.336 -6.844 1 98.69 43 ILE B CA 1
ATOM 1287 C C . ILE B 1 43 ? -8.555 -4.73 -8.32 1 98.69 43 ILE B C 1
ATOM 1289 O O . ILE B 1 43 ? -9.539 -4.574 -9.039 1 98.69 43 ILE B O 1
ATOM 1293 N N . VAL B 1 44 ? -7.43 -5.289 -8.773 1 98.56 44 VAL B N 1
ATOM 1294 C CA . VAL B 1 44 ? -7.262 -5.684 -10.172 1 98.56 44 VAL B CA 1
ATOM 1295 C C . VAL B 1 44 ? -8.273 -6.77 -10.531 1 98.56 44 VAL B C 1
ATOM 1297 O O . VAL B 1 44 ? -8.984 -6.66 -11.531 1 98.56 44 VAL B O 1
ATOM 1300 N N . ILE B 1 45 ? -8.367 -7.816 -9.719 1 98.69 45 ILE B N 1
ATOM 1301 C CA . ILE B 1 45 ? -9.164 -9 -10.008 1 98.69 45 ILE B CA 1
ATOM 1302 C C . ILE B 1 45 ? -10.648 -8.656 -9.93 1 98.69 45 ILE B C 1
ATOM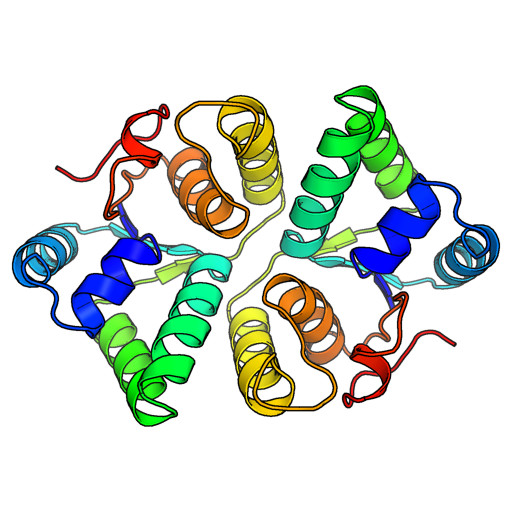 1304 O O . ILE B 1 45 ? -11.438 -9.062 -10.789 1 98.69 45 ILE B O 1
ATOM 1308 N N . GLU B 1 46 ? -11.047 -7.82 -8.977 1 98.06 46 GLU B N 1
ATOM 1309 C CA . GLU B 1 46 ? -12.461 -7.469 -8.828 1 98.06 46 GLU B CA 1
ATOM 1310 C C . GLU B 1 46 ? -12.891 -6.461 -9.891 1 98.06 46 GLU B C 1
ATOM 1312 O O . GLU B 1 46 ? -14.062 -6.402 -10.258 1 98.06 46 GLU B O 1
ATOM 1317 N N . SER B 1 47 ? -11.93 -5.645 -10.32 1 97.38 47 SER B N 1
ATOM 1318 C CA . SER B 1 47 ? -12.25 -4.75 -11.43 1 97.38 47 SER B CA 1
ATOM 1319 C C . SER B 1 47 ? -12.547 -5.535 -12.703 1 97.38 47 SER B C 1
ATOM 1321 O O . SER B 1 47 ? -13.383 -5.125 -13.516 1 97.38 47 SER B O 1
ATOM 1323 N N . ARG B 1 48 ? -11.945 -6.68 -12.875 1 96.75 48 ARG B N 1
ATOM 1324 C CA . ARG B 1 48 ? -12.062 -7.473 -14.094 1 96.75 48 ARG B CA 1
ATOM 1325 C C . ARG B 1 48 ? -13.219 -8.461 -13.992 1 96.75 48 ARG B C 1
ATOM 1327 O O . ARG B 1 48 ? -13.922 -8.695 -14.977 1 96.75 48 ARG B O 1
ATOM 1334 N N . PHE B 1 49 ? -13.406 -9.047 -12.766 1 97.69 49 PHE B N 1
ATOM 1335 C CA . PHE B 1 49 ? -14.297 -10.211 -12.711 1 97.69 49 PHE B CA 1
ATOM 1336 C C . PHE B 1 49 ? -15.367 -10.016 -11.648 1 97.69 49 PHE B C 1
ATOM 1338 O O . PHE B 1 49 ? -16.156 -10.93 -11.383 1 97.69 49 PHE B O 1
ATOM 1345 N N . GLY B 1 50 ? -15.383 -8.898 -11.031 1 96.12 50 GLY B N 1
ATOM 1346 C CA . GLY B 1 50 ? -16.391 -8.633 -10.016 1 96.12 50 GLY B CA 1
ATOM 1347 C C . GLY B 1 50 ? -16.188 -9.438 -8.75 1 96.12 50 GLY B C 1
ATOM 1348 O O . GLY B 1 50 ? -15.062 -9.836 -8.422 1 96.12 50 GLY B O 1
ATOM 1349 N N . GLU B 1 51 ? -17.25 -9.578 -7.961 1 94.69 51 GLU B N 1
ATOM 1350 C CA . GLU B 1 51 ? -17.234 -10.242 -6.66 1 94.69 51 GLU B CA 1
ATOM 1351 C C . GLU B 1 51 ? -16.781 -11.695 -6.793 1 94.69 51 GLU B C 1
ATOM 1353 O O . GLU B 1 51 ? -16.047 -12.203 -5.938 1 94.69 51 GLU B O 1
ATOM 1358 N N . PRO B 1 52 ? -17.156 -12.422 -7.883 1 97.44 52 PRO B N 1
ATOM 1359 C CA . PRO B 1 52 ? -16.672 -13.789 -8.031 1 97.44 52 PRO B CA 1
ATOM 1360 C C . PRO B 1 52 ? -15.141 -13.867 -8.125 1 97.44 52 PRO B C 1
ATOM 1362 O O . PRO B 1 52 ? -14.539 -14.797 -7.594 1 97.44 52 PRO B O 1
ATOM 1365 N N . GLY B 1 53 ? -14.555 -12.875 -8.766 1 98.25 53 GLY B N 1
ATOM 1366 C CA . GLY B 1 53 ? -13.102 -12.828 -8.812 1 98.25 53 GLY B CA 1
ATOM 1367 C C . GLY B 1 53 ? -12.461 -12.695 -7.441 1 98.25 53 GLY B C 1
ATOM 1368 O O . GLY B 1 53 ? -11.461 -13.352 -7.152 1 98.25 53 GLY B O 1
ATOM 1369 N N . GLY B 1 54 ? -13.07 -11.797 -6.641 1 98.31 54 GLY B N 1
ATOM 1370 C CA . GLY B 1 54 ? -12.602 -11.648 -5.273 1 98.31 54 GLY B CA 1
ATOM 1371 C C . GLY B 1 54 ? -12.688 -12.93 -4.473 1 98.31 54 GLY B C 1
ATOM 1372 O O . GLY B 1 54 ? -11.773 -13.25 -3.705 1 98.31 54 GLY B O 1
ATOM 1373 N N . ARG B 1 55 ? -13.75 -13.68 -4.684 1 98.44 55 ARG B N 1
ATOM 1374 C CA . ARG B 1 55 ? -13.914 -14.953 -3.984 1 98.44 55 ARG B CA 1
ATOM 1375 C C . ARG B 1 55 ? -12.852 -15.953 -4.43 1 98.44 55 ARG B C 1
ATOM 1377 O O . ARG B 1 55 ? -12.336 -16.719 -3.613 1 98.44 55 ARG B O 1
ATOM 1384 N N . GLU B 1 56 ? -12.586 -15.953 -5.633 1 98.5 56 GLU B N 1
ATOM 1385 C CA . GLU B 1 56 ? -11.547 -16.844 -6.148 1 98.5 56 GLU B CA 1
ATOM 1386 C C . GLU B 1 56 ? -10.18 -16.484 -5.574 1 98.5 56 GLU B C 1
ATOM 1388 O O . GLU B 1 56 ? -9.383 -17.375 -5.254 1 98.5 56 GLU B O 1
ATOM 1393 N N . LEU B 1 57 ? -9.93 -15.211 -5.484 1 98.81 57 LEU B N 1
ATOM 1394 C CA . LEU B 1 57 ? -8.695 -14.758 -4.852 1 98.81 57 LEU B CA 1
ATOM 1395 C C . LEU B 1 57 ? -8.586 -15.305 -3.43 1 98.81 57 LEU B C 1
ATOM 1397 O O . LEU B 1 57 ? -7.559 -15.883 -3.062 1 98.81 57 LEU B O 1
ATOM 1401 N N . ASP B 1 58 ? -9.648 -15.156 -2.646 1 98.69 58 ASP B N 1
ATOM 1402 C CA . ASP B 1 58 ? -9.656 -15.617 -1.261 1 98.69 58 ASP B CA 1
ATOM 1403 C C . ASP B 1 58 ? -9.461 -17.125 -1.184 1 98.69 58 ASP B C 1
ATOM 1405 O O . ASP B 1 58 ? -8.695 -17.625 -0.354 1 98.69 58 ASP B O 1
ATOM 1409 N N . LEU B 1 59 ? -10.148 -17.812 -2.004 1 98.62 59 LEU B N 1
ATOM 1410 C CA . LEU B 1 59 ? -10.07 -19.266 -2.016 1 98.62 59 LEU B CA 1
ATOM 1411 C C . LEU B 1 59 ? -8.664 -19.734 -2.385 1 98.62 59 LEU B C 1
ATOM 1413 O O . LEU B 1 59 ? -8.133 -20.672 -1.777 1 98.62 59 LEU B O 1
ATOM 1417 N N . TRP B 1 60 ? -8.086 -19.031 -3.373 1 98.75 60 TRP B N 1
ATOM 1418 C CA . TRP B 1 60 ? -6.742 -19.422 -3.807 1 98.75 60 TRP B CA 1
ATOM 1419 C C . TRP B 1 60 ? -5.73 -19.219 -2.684 1 98.75 60 TRP B C 1
ATOM 1421 O O . TRP B 1 60 ? -4.918 -20.094 -2.406 1 98.75 60 TRP B O 1
ATOM 1431 N N . LEU B 1 61 ? -5.766 -18.062 -2.078 1 98.81 61 LEU B N 1
ATOM 1432 C CA . LEU B 1 61 ? -4.844 -17.766 -0.986 1 98.81 61 LEU B CA 1
ATOM 1433 C C . LEU B 1 61 ? -4.984 -18.781 0.137 1 98.81 61 LEU B C 1
ATOM 1435 O O . LEU B 1 61 ? -3.984 -19.234 0.705 1 98.81 61 LEU B O 1
ATOM 1439 N N . HIS B 1 62 ? -6.195 -19.109 0.449 1 98.5 62 HIS B N 1
ATOM 1440 C CA . HIS B 1 62 ? -6.477 -20.078 1.505 1 98.5 62 HIS B CA 1
ATOM 1441 C C . HIS B 1 62 ? -5.941 -21.453 1.146 1 98.5 62 HIS B C 1
ATOM 1443 O O . HIS B 1 62 ? -5.246 -22.078 1.948 1 98.5 62 HIS B O 1
ATOM 1449 N N . ARG B 1 63 ? -6.203 -21.922 -0.003 1 98.12 63 ARG B N 1
ATOM 1450 C CA . ARG B 1 63 ? -5.797 -23.25 -0.445 1 98.12 63 ARG B CA 1
ATOM 1451 C C . ARG B 1 63 ? -4.277 -23.344 -0.529 1 98.12 63 ARG B C 1
ATOM 1453 O O . ARG B 1 63 ? -3.703 -24.391 -0.208 1 98.12 63 ARG B O 1
ATOM 1460 N N . ALA B 1 64 ? -3.674 -22.266 -0.955 1 98.44 64 ALA B N 1
ATOM 1461 C CA . ALA B 1 64 ? -2.223 -22.25 -1.122 1 98.44 64 ALA B CA 1
ATOM 1462 C C . ALA B 1 64 ? -1.52 -21.969 0.204 1 98.44 64 ALA B C 1
ATOM 1464 O O . ALA B 1 64 ? -0.29 -22.031 0.285 1 98.44 64 ALA B O 1
ATOM 1465 N N . SER B 1 65 ? -2.324 -21.672 1.286 1 98.31 65 SER B N 1
ATOM 1466 C CA . SER B 1 65 ? -1.789 -21.359 2.607 1 98.31 65 SER B CA 1
ATOM 1467 C C . SER B 1 65 ? -0.794 -20.219 2.545 1 98.31 65 SER B C 1
ATOM 1469 O O . SER B 1 65 ? 0.313 -20.312 3.076 1 98.31 65 SER B O 1
ATOM 1471 N N . VAL B 1 66 ? -1.152 -19.172 1.821 1 98.81 66 VAL B N 1
ATOM 1472 C CA . VAL B 1 66 ? -0.338 -17.969 1.746 1 98.81 66 VAL B CA 1
ATOM 1473 C C . VAL B 1 66 ? -0.575 -17.109 2.984 1 98.81 66 VAL B C 1
ATOM 1475 O O . VAL B 1 66 ? -1.719 -16.797 3.322 1 98.81 66 VAL B O 1
ATOM 1478 N N . ALA B 1 67 ? 0.479 -16.75 3.684 1 98.81 67 ALA B N 1
ATOM 1479 C CA . ALA B 1 67 ? 0.378 -15.859 4.836 1 98.81 67 ALA B CA 1
ATOM 1480 C C . ALA B 1 67 ? 0.44 -14.391 4.402 1 98.81 67 ALA B C 1
ATOM 1482 O O . ALA B 1 67 ? 1.381 -13.984 3.721 1 98.81 67 ALA B O 1
ATOM 1483 N N . LEU B 1 68 ? -0.562 -13.656 4.758 1 98.88 68 LEU B N 1
ATOM 1484 C CA . LEU B 1 68 ? -0.519 -12.211 4.555 1 98.88 68 LEU B CA 1
ATOM 1485 C C . LEU B 1 68 ? 0.32 -11.539 5.637 1 98.88 68 LEU B C 1
ATOM 1487 O O . LEU B 1 68 ? 0.104 -11.766 6.828 1 98.88 68 LEU B O 1
ATOM 1491 N N . VAL B 1 69 ? 1.259 -10.727 5.227 1 98.94 69 VAL B N 1
ATOM 1492 C CA . VAL B 1 69 ? 2.195 -10.094 6.148 1 98.94 69 VAL B CA 1
ATOM 1493 C C . VAL B 1 69 ? 1.922 -8.594 6.215 1 98.94 69 VAL B C 1
ATOM 1495 O O . VAL B 1 69 ? 1.896 -7.918 5.188 1 98.94 69 VAL B O 1
ATOM 1498 N N . ALA B 1 70 ? 1.7 -8.125 7.457 1 98.94 70 ALA B N 1
ATOM 1499 C CA . ALA B 1 70 ? 1.419 -6.707 7.652 1 98.94 70 ALA B CA 1
ATOM 1500 C C . ALA B 1 70 ? 2.592 -5.848 7.191 1 98.94 70 ALA B C 1
ATOM 1502 O O . ALA B 1 70 ? 3.754 -6.207 7.398 1 98.94 70 ALA B O 1
ATOM 1503 N N . VAL B 1 71 ? 2.328 -4.691 6.586 1 98.94 71 VAL B N 1
ATOM 1504 C CA . VAL B 1 71 ? 3.373 -3.738 6.23 1 98.94 71 VAL B CA 1
ATOM 1505 C C . VAL B 1 71 ? 3.764 -2.916 7.453 1 98.94 71 VAL B C 1
ATOM 1507 O O . VAL B 1 71 ? 3.086 -1.943 7.797 1 98.94 71 VAL B O 1
ATOM 1510 N N . ASP B 1 72 ? 4.801 -3.26 8.055 1 98.88 72 ASP B N 1
ATOM 1511 C CA . ASP B 1 72 ? 5.23 -2.529 9.242 1 98.88 72 ASP B CA 1
ATOM 1512 C C . ASP B 1 72 ? 6.223 -1.428 8.883 1 98.88 72 ASP B C 1
ATOM 1514 O O . ASP B 1 72 ? 6.465 -1.164 7.703 1 98.88 72 ASP B O 1
ATOM 1518 N N . ALA B 1 73 ? 6.719 -0.76 9.898 1 98.75 73 ALA B N 1
ATOM 1519 C CA . ALA B 1 73 ? 7.562 0.413 9.672 1 98.75 73 ALA B CA 1
ATOM 1520 C C . ALA B 1 73 ? 8.875 0.023 9.008 1 98.75 73 ALA B C 1
ATOM 1522 O O . ALA B 1 73 ? 9.414 0.772 8.188 1 98.75 73 ALA B O 1
ATOM 1523 N N . ASP B 1 74 ? 9.445 -1.157 9.367 1 98.75 74 ASP B N 1
ATOM 1524 C CA . ASP B 1 74 ? 10.672 -1.627 8.734 1 98.75 74 ASP B CA 1
ATOM 1525 C C . ASP B 1 74 ? 10.477 -1.85 7.238 1 98.75 74 ASP B C 1
ATOM 1527 O O . ASP B 1 74 ? 11.328 -1.476 6.43 1 98.75 74 ASP B O 1
ATOM 1531 N N . GLN B 1 75 ? 9.383 -2.451 6.891 1 98.94 75 GLN B N 1
ATOM 1532 C CA . GLN B 1 75 ? 9.07 -2.666 5.484 1 98.94 75 GLN B CA 1
ATOM 1533 C C . GLN B 1 75 ? 8.836 -1.341 4.762 1 98.94 75 GLN B C 1
ATOM 1535 O O . GLN B 1 75 ? 9.258 -1.171 3.615 1 98.94 75 GLN B O 1
ATOM 1540 N N . ALA B 1 76 ? 8.141 -0.401 5.422 1 98.88 76 ALA B N 1
ATOM 1541 C CA . ALA B 1 76 ? 7.906 0.901 4.801 1 98.88 76 ALA B CA 1
ATOM 1542 C C . ALA B 1 76 ? 9.227 1.609 4.504 1 98.88 76 ALA B C 1
ATOM 1544 O O . ALA B 1 76 ? 9.383 2.225 3.445 1 98.88 76 ALA B O 1
ATOM 1545 N N . ASP B 1 77 ? 10.164 1.518 5.418 1 98.62 77 ASP B N 1
ATOM 1546 C CA . ASP B 1 77 ? 11.484 2.115 5.211 1 98.62 77 ASP B CA 1
ATOM 1547 C C . ASP B 1 77 ? 12.211 1.439 4.051 1 98.62 77 ASP B C 1
ATOM 1549 O O . ASP B 1 77 ? 12.828 2.111 3.221 1 98.62 77 ASP B O 1
ATOM 1553 N N . ALA B 1 78 ? 12.156 0.121 4.016 1 98.88 78 ALA B N 1
ATOM 1554 C CA . ALA B 1 78 ? 12.773 -0.616 2.912 1 98.88 78 ALA B CA 1
ATOM 1555 C C . ALA B 1 78 ? 12.125 -0.251 1.581 1 98.88 78 ALA B C 1
ATOM 1557 O O . ALA B 1 78 ? 12.805 -0.138 0.56 1 98.88 78 ALA B O 1
ATOM 1558 N N . ALA B 1 79 ? 10.812 -0.123 1.572 1 98.94 79 ALA B N 1
ATOM 1559 C CA . ALA B 1 79 ? 10.078 0.259 0.368 1 98.94 79 ALA B CA 1
ATOM 1560 C C . ALA B 1 79 ? 10.492 1.648 -0.108 1 98.94 79 ALA B C 1
ATOM 1562 O O . ALA B 1 79 ? 10.633 1.882 -1.311 1 98.94 79 ALA B O 1
ATOM 1563 N N . ARG B 1 80 ? 10.617 2.549 0.825 1 98.81 80 ARG B N 1
ATOM 1564 C CA . ARG B 1 80 ? 11.047 3.904 0.5 1 98.81 80 ARG B CA 1
ATOM 1565 C C . ARG B 1 80 ? 12.43 3.898 -0.154 1 98.81 80 ARG B C 1
ATOM 1567 O O . ARG B 1 80 ? 12.648 4.578 -1.159 1 98.81 80 ARG B O 1
ATOM 1574 N N . LEU B 1 81 ? 13.336 3.143 0.384 1 98.06 81 LEU B N 1
ATOM 1575 C CA . LEU B 1 81 ? 14.672 3.02 -0.184 1 98.06 81 LEU B CA 1
ATOM 1576 C C . LEU B 1 81 ? 14.625 2.389 -1.571 1 98.06 81 LEU B C 1
ATOM 1578 O O . LEU B 1 81 ? 15.375 2.779 -2.465 1 98.06 81 LEU B O 1
ATOM 1582 N N . ALA B 1 82 ? 13.758 1.421 -1.695 1 98.69 82 ALA B N 1
ATOM 1583 C CA . ALA B 1 82 ? 13.578 0.777 -2.994 1 98.69 82 ALA B CA 1
ATOM 1584 C C . ALA B 1 82 ? 13.156 1.791 -4.055 1 98.69 82 ALA B C 1
ATOM 1586 O O . ALA B 1 82 ? 13.688 1.789 -5.168 1 98.69 82 ALA B O 1
ATOM 1587 N N . TYR B 1 83 ? 12.234 2.646 -3.699 1 98.62 83 TYR B N 1
ATOM 1588 C CA . TYR B 1 83 ? 11.766 3.623 -4.676 1 98.62 83 TYR B CA 1
ATOM 1589 C C . TYR B 1 83 ? 12.867 4.617 -5.02 1 98.62 83 TYR B C 1
ATOM 1591 O O . TYR B 1 83 ? 12.992 5.035 -6.176 1 98.62 83 TYR B O 1
ATOM 1599 N N . ARG B 1 84 ? 13.664 5.016 -4.07 1 97.5 84 ARG B N 1
ATOM 1600 C CA . ARG B 1 84 ? 14.773 5.941 -4.301 1 97.5 84 ARG B CA 1
ATOM 1601 C C . ARG B 1 84 ? 15.766 5.363 -5.305 1 97.5 84 ARG B C 1
ATOM 1603 O O . ARG B 1 84 ? 16.297 6.094 -6.141 1 97.5 84 ARG B O 1
ATOM 1610 N N . ARG B 1 85 ? 15.945 4.098 -5.211 1 97.75 85 ARG B N 1
ATOM 1611 C CA . ARG B 1 85 ? 17 3.469 -6 1 97.75 85 ARG B CA 1
ATOM 1612 C C . ARG B 1 85 ? 16.469 2.994 -7.348 1 97.75 85 ARG B C 1
ATOM 1614 O O . ARG B 1 85 ? 17.141 3.143 -8.375 1 97.75 85 ARG B O 1
ATOM 1621 N N . TYR B 1 86 ? 15.203 2.465 -7.324 1 98.5 86 TYR B N 1
ATOM 1622 C CA . TYR B 1 86 ? 14.75 1.71 -8.484 1 98.5 86 TYR B CA 1
ATOM 1623 C C . TYR B 1 86 ? 13.43 2.258 -9.008 1 98.5 86 TYR B C 1
ATOM 1625 O O . TYR B 1 86 ? 12.836 1.692 -9.938 1 98.5 86 TYR B O 1
ATOM 1633 N N . GLY B 1 87 ? 12.922 3.338 -8.453 1 98.25 87 GLY B N 1
ATOM 1634 C CA . GLY B 1 87 ? 11.578 3.812 -8.727 1 98.25 87 GLY B CA 1
ATOM 1635 C C . GLY B 1 87 ? 11.438 4.438 -10.109 1 98.25 87 GLY B C 1
ATOM 1636 O O . GLY B 1 87 ? 12.438 4.746 -10.758 1 98.25 87 GLY B O 1
ATOM 1637 N N . LYS B 1 88 ? 10.18 4.512 -10.484 1 96.44 88 LYS B N 1
ATOM 1638 C CA . LYS B 1 88 ? 9.844 5.164 -11.75 1 96.44 88 LYS B CA 1
ATOM 1639 C C . LYS B 1 88 ? 10.492 6.539 -11.852 1 96.44 88 LYS B C 1
ATOM 1641 O O . LYS B 1 88 ? 10.414 7.336 -10.914 1 96.44 88 LYS B O 1
ATOM 1646 N N . GLY B 1 89 ? 11.18 6.793 -13.023 1 93.38 89 GLY B N 1
ATOM 1647 C CA . GLY B 1 89 ? 11.844 8.07 -13.234 1 93.38 89 GLY B CA 1
ATOM 1648 C C . GLY B 1 89 ? 13.227 8.133 -12.625 1 93.38 89 GLY B C 1
ATOM 1649 O O . GLY B 1 89 ? 13.953 9.109 -12.82 1 93.38 89 GLY B O 1
ATOM 1650 N N . ARG B 1 90 ? 13.648 7.121 -11.953 1 93.88 90 ARG B N 1
ATOM 1651 C CA . ARG B 1 90 ? 14.914 7.141 -11.234 1 93.88 90 ARG B CA 1
ATOM 1652 C C . ARG B 1 90 ? 15.852 6.055 -11.758 1 93.88 90 ARG B C 1
ATOM 1654 O O . ARG B 1 90 ? 17.078 6.195 -11.688 1 93.88 90 ARG B O 1
ATOM 1661 N N . HIS B 1 91 ? 15.312 5.055 -12.18 1 96.19 91 HIS B N 1
ATOM 1662 C CA . HIS B 1 91 ? 16.047 3.869 -12.602 1 96.19 91 HIS B CA 1
ATOM 1663 C C . HIS B 1 91 ? 15.305 3.123 -13.703 1 96.19 91 HIS B C 1
ATOM 1665 O O . HIS B 1 91 ? 14.086 3.24 -13.82 1 96.19 91 HIS B O 1
ATOM 1671 N N . ARG B 1 92 ? 15.953 2.271 -14.469 1 97.12 92 ARG B N 1
ATOM 1672 C CA . ARG B 1 92 ? 15.367 1.53 -15.578 1 97.12 92 ARG B CA 1
ATOM 1673 C C . ARG B 1 92 ? 14.367 0.496 -15.086 1 97.12 92 ARG B C 1
ATOM 1675 O O . ARG B 1 92 ? 13.43 0.137 -15.797 1 97.12 92 ARG B O 1
ATOM 1682 N N . ALA B 1 93 ? 14.477 -0.035 -13.82 1 98 93 ALA B N 1
ATOM 1683 C CA . ALA B 1 93 ? 13.5 -0.965 -13.258 1 98 93 ALA B CA 1
ATOM 1684 C C . ALA B 1 93 ? 12.109 -0.338 -13.203 1 98 93 ALA B C 1
ATOM 1686 O O . ALA B 1 93 ? 11.109 -1.009 -13.477 1 98 93 ALA B O 1
ATOM 1687 N N . GLY B 1 94 ? 12.117 0.941 -12.75 1 98.19 94 GLY B N 1
ATOM 1688 C CA . GLY B 1 94 ? 10.883 1.711 -12.797 1 98.19 94 GLY B CA 1
ATOM 1689 C C . GLY B 1 94 ? 9.812 1.185 -11.859 1 98.19 94 GLY B C 1
ATOM 1690 O O . GLY B 1 94 ? 8.648 1.064 -12.242 1 98.19 94 GLY B O 1
ATOM 1691 N N . LEU B 1 95 ? 10.211 0.838 -10.617 1 98.44 95 LEU B N 1
ATOM 1692 C CA . LEU B 1 95 ? 9.242 0.322 -9.656 1 98.44 95 LEU B CA 1
ATOM 1693 C C . LEU B 1 95 ? 8.164 1.362 -9.359 1 98.44 95 LEU B C 1
ATOM 1695 O O . LEU B 1 95 ? 8.469 2.547 -9.203 1 98.44 95 LEU B O 1
ATOM 1699 N N . ASN B 1 96 ? 6.926 0.908 -9.352 1 98.25 96 ASN B N 1
ATOM 1700 C CA . ASN B 1 96 ? 5.828 1.773 -8.93 1 98.25 96 ASN B CA 1
ATOM 1701 C C . ASN B 1 96 ? 5.52 1.596 -7.445 1 98.25 96 ASN B C 1
ATOM 1703 O O . ASN B 1 96 ? 6.203 0.842 -6.75 1 98.25 96 ASN B O 1
ATOM 1707 N N . TYR B 1 97 ? 4.625 2.324 -6.945 1 98.62 97 TYR B N 1
ATOM 1708 C CA . TYR B 1 97 ? 4.207 2.352 -5.547 1 98.62 97 TYR B CA 1
ATOM 1709 C C . TYR B 1 97 ? 3.857 0.952 -5.055 1 98.62 97 TYR B C 1
ATOM 1711 O O . TYR B 1 97 ? 4.34 0.517 -4.008 1 98.62 97 TYR B O 1
ATOM 1719 N N . GLY B 1 98 ? 3.092 0.211 -5.816 1 98.75 98 GLY B N 1
ATOM 1720 C CA . GLY B 1 98 ? 2.691 -1.136 -5.438 1 98.75 98 GLY B CA 1
ATOM 1721 C C . GLY B 1 98 ? 3.848 -2.117 -5.418 1 98.75 98 GLY B C 1
ATOM 1722 O O . GLY B 1 98 ? 3.949 -2.945 -4.508 1 98.75 98 GLY B O 1
ATOM 1723 N N . ASP B 1 99 ? 4.773 -1.991 -6.34 1 98.69 99 ASP B N 1
ATOM 1724 C CA . ASP B 1 99 ? 5.926 -2.877 -6.438 1 98.69 99 ASP B CA 1
ATOM 1725 C C . ASP B 1 99 ? 6.793 -2.791 -5.184 1 98.69 99 ASP B C 1
ATOM 1727 O O . ASP B 1 99 ? 7.422 -3.775 -4.785 1 98.69 99 ASP B O 1
ATOM 1731 N N . CYS B 1 100 ? 6.801 -1.632 -4.586 1 98.88 100 CYS B N 1
ATOM 1732 C CA . CYS B 1 100 ? 7.715 -1.38 -3.475 1 98.88 100 CYS B CA 1
ATOM 1733 C C . CYS B 1 100 ? 7.344 -2.225 -2.262 1 98.88 100 CYS B C 1
ATOM 1735 O O . CYS B 1 100 ? 8.211 -2.592 -1.467 1 98.88 100 CYS B O 1
ATOM 1737 N N . PHE B 1 101 ? 6.059 -2.568 -2.146 1 98.94 101 PHE B N 1
ATOM 1738 C CA . PHE B 1 101 ? 5.641 -3.371 -1.002 1 98.94 101 PHE B CA 1
ATOM 1739 C C . PHE B 1 101 ? 6.117 -4.812 -1.147 1 98.94 101 PHE B C 1
ATOM 1741 O O . PHE B 1 101 ? 6.578 -5.418 -0.178 1 98.94 101 PHE B O 1
ATOM 1748 N N . SER B 1 102 ? 6.004 -5.375 -2.369 1 98.88 102 SER B N 1
ATOM 1749 C CA . SER B 1 102 ? 6.531 -6.711 -2.619 1 98.88 102 SER B CA 1
ATOM 1750 C C . SER B 1 102 ? 8.047 -6.754 -2.432 1 98.88 102 SER B C 1
ATOM 1752 O O . SER B 1 102 ? 8.57 -7.676 -1.806 1 98.88 102 SER B O 1
ATOM 1754 N N . TYR B 1 103 ? 8.695 -5.746 -2.928 1 98.88 103 TYR B N 1
ATOM 1755 C CA . TYR B 1 103 ? 10.141 -5.645 -2.775 1 98.88 103 TYR B CA 1
ATOM 1756 C C . TYR B 1 103 ? 10.539 -5.625 -1.304 1 98.88 103 TYR B C 1
ATOM 1758 O O . TYR B 1 103 ? 11.438 -6.359 -0.886 1 98.88 103 TYR B O 1
ATOM 1766 N N . ALA B 1 104 ? 9.914 -4.742 -0.571 1 98.94 104 ALA B N 1
ATOM 1767 C CA . ALA B 1 104 ? 10.25 -4.531 0.834 1 98.94 104 ALA B CA 1
ATOM 1768 C C . ALA B 1 104 ? 10.086 -5.816 1.637 1 98.94 104 ALA B C 1
ATOM 1770 O O . ALA B 1 104 ? 10.938 -6.16 2.459 1 98.94 104 ALA B O 1
ATOM 1771 N N . LEU B 1 105 ? 8.953 -6.516 1.403 1 98.94 105 LEU B N 1
ATOM 1772 C CA . LEU B 1 105 ? 8.734 -7.758 2.137 1 98.94 105 LEU B CA 1
ATOM 1773 C C . LEU B 1 105 ? 9.812 -8.789 1.796 1 98.94 105 LEU B C 1
ATOM 1775 O O . LEU B 1 105 ? 10.328 -9.469 2.686 1 98.94 105 LEU B O 1
ATOM 1779 N N . ALA B 1 106 ? 10.164 -8.883 0.517 1 98.88 106 ALA B N 1
ATOM 1780 C CA . ALA B 1 106 ? 11.219 -9.805 0.112 1 98.88 106 ALA B CA 1
ATOM 1781 C C . ALA B 1 106 ? 12.547 -9.453 0.786 1 98.88 106 ALA B C 1
ATOM 1783 O O . ALA B 1 106 ? 13.219 -10.328 1.336 1 98.88 106 ALA B O 1
ATOM 1784 N N . LYS B 1 107 ? 12.859 -8.195 0.792 1 98.75 107 LYS B N 1
ATOM 1785 C CA . LYS B 1 107 ? 14.125 -7.723 1.345 1 98.75 107 LYS B CA 1
ATOM 1786 C C . LYS B 1 107 ? 14.188 -7.953 2.852 1 98.75 107 LYS B C 1
ATOM 1788 O O . LYS B 1 107 ? 15.18 -8.469 3.369 1 98.75 107 LYS B O 1
ATOM 1793 N N . VAL B 1 108 ? 13.164 -7.594 3.592 1 98.75 108 VAL B N 1
ATOM 1794 C CA . VAL B 1 108 ? 13.148 -7.648 5.047 1 98.75 108 VAL B CA 1
ATOM 1795 C C . VAL B 1 108 ? 13.109 -9.102 5.508 1 98.75 108 VAL B C 1
ATOM 1797 O O . VAL B 1 108 ? 13.727 -9.469 6.512 1 98.75 108 VAL B O 1
ATOM 1800 N N . SER B 1 109 ? 12.414 -9.953 4.797 1 98.62 109 SER B N 1
ATOM 1801 C CA . SER B 1 109 ? 12.234 -11.344 5.207 1 98.62 109 SER B CA 1
ATOM 1802 C C . SER B 1 109 ? 13.367 -12.219 4.707 1 98.62 109 SER B C 1
ATOM 1804 O O . SER B 1 109 ? 13.539 -13.352 5.168 1 98.62 109 SER B O 1
ATOM 1806 N N . GLY B 1 110 ? 14.078 -11.734 3.688 1 98.38 110 GLY B N 1
ATOM 1807 C CA . GLY B 1 110 ? 15.133 -12.523 3.074 1 98.38 110 GLY B CA 1
ATOM 1808 C C . GLY B 1 110 ? 14.609 -13.602 2.148 1 98.38 110 GLY B C 1
ATOM 1809 O O . GLY B 1 110 ? 15.336 -14.523 1.781 1 98.38 110 GLY B O 1
ATOM 1810 N N . GLN B 1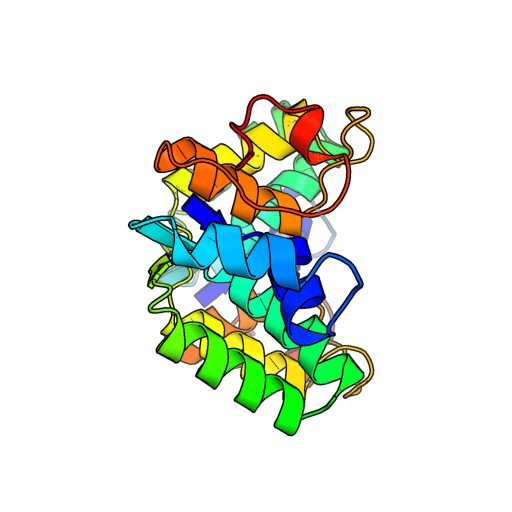 111 ? 13.352 -13.57 1.804 1 98.5 111 GLN B N 1
ATOM 1811 C CA . GLN B 1 111 ? 12.727 -14.555 0.921 1 98.5 111 GLN B CA 1
ATOM 1812 C C . GLN B 1 111 ? 12.812 -14.109 -0.537 1 98.5 111 GLN B C 1
ATOM 1814 O O . GLN B 1 111 ? 12.773 -12.914 -0.831 1 98.5 111 GLN B O 1
ATOM 1819 N N . PRO B 1 112 ? 12.938 -15.008 -1.49 1 98.62 112 PRO B N 1
ATOM 1820 C CA . PRO B 1 112 ? 12.883 -14.625 -2.902 1 98.62 112 PRO B CA 1
ATOM 1821 C C . PRO B 1 112 ? 11.5 -14.141 -3.33 1 98.62 112 PRO B C 1
ATOM 1823 O O . PRO B 1 112 ? 10.5 -14.445 -2.666 1 98.62 112 PRO B O 1
ATOM 1826 N N . LEU B 1 113 ? 11.5 -13.383 -4.379 1 98.81 113 LEU B N 1
ATOM 1827 C CA . LEU B 1 113 ? 10.273 -12.766 -4.875 1 98.81 113 LEU B CA 1
ATOM 1828 C C . LEU B 1 113 ? 9.789 -13.477 -6.137 1 98.81 113 LEU B C 1
ATOM 1830 O O . LEU B 1 113 ? 10.57 -13.719 -7.059 1 98.81 113 LEU B O 1
ATOM 1834 N N . LEU B 1 114 ? 8.562 -13.914 -6.168 1 98.81 114 LEU B N 1
ATOM 1835 C CA . LEU B 1 114 ? 7.898 -14.43 -7.355 1 98.81 114 LEU B CA 1
ATOM 1836 C C . LEU B 1 114 ? 7.113 -13.336 -8.062 1 98.81 114 LEU B C 1
ATOM 1838 O O . LEU B 1 114 ? 6.238 -12.703 -7.465 1 98.81 114 LEU B O 1
ATOM 1842 N N . PHE B 1 115 ? 7.375 -13.078 -9.305 1 98.5 115 PHE B N 1
ATOM 1843 C CA . PHE B 1 115 ? 6.762 -11.984 -10.047 1 98.5 115 PHE B CA 1
ATOM 1844 C C . PHE B 1 115 ? 6.758 -12.281 -11.539 1 98.5 115 PHE B C 1
ATOM 1846 O O . PHE B 1 115 ? 7.414 -13.219 -12 1 98.5 115 PHE B O 1
ATOM 1853 N N . LYS B 1 116 ? 5.945 -11.531 -12.211 1 96.56 116 LYS B N 1
ATOM 1854 C CA . LYS B 1 116 ? 5.988 -11.469 -13.672 1 96.56 116 LYS B CA 1
ATOM 1855 C C . LYS B 1 116 ? 6.582 -10.148 -14.148 1 96.56 116 LYS B C 1
ATOM 1857 O O . LYS B 1 116 ? 6.355 -9.102 -13.531 1 96.56 116 LYS B O 1
ATOM 1862 N N . GLY B 1 117 ? 7.305 -10.242 -15.328 1 92.56 117 GLY B N 1
ATOM 1863 C CA . GLY B 1 117 ? 7.895 -9.039 -15.898 1 92.56 117 GLY B CA 1
ATOM 1864 C C . GLY B 1 117 ? 9.375 -8.906 -15.609 1 92.56 117 GLY B C 1
ATOM 1865 O O . GLY B 1 117 ? 9.969 -9.781 -14.977 1 92.56 117 GLY B O 1
ATOM 1866 N N . GLU B 1 118 ? 9.984 -7.75 -15.977 1 93.31 118 GLU B N 1
ATOM 1867 C CA . GLU B 1 118 ? 11.438 -7.633 -15.961 1 93.31 118 GLU B CA 1
ATOM 1868 C C . GLU B 1 118 ? 11.898 -6.594 -14.945 1 93.31 118 GLU B C 1
ATOM 1870 O O . GLU B 1 118 ? 13.078 -6.523 -14.609 1 93.31 118 GLU B O 1
ATOM 1875 N N . ALA B 1 119 ? 10.984 -5.934 -14.352 1 94.12 119 ALA B N 1
ATOM 1876 C CA . ALA B 1 119 ? 11.336 -4.789 -13.508 1 94.12 119 ALA B CA 1
ATOM 1877 C C . ALA B 1 119 ? 12.125 -5.234 -12.281 1 94.12 119 ALA B C 1
ATOM 1879 O O . ALA B 1 119 ? 13.211 -4.715 -12.016 1 94.12 119 ALA B O 1
ATOM 1880 N N . PHE B 1 120 ? 11.672 -6.238 -11.656 1 98.06 120 PHE B N 1
ATOM 1881 C CA . PHE B 1 120 ? 12.297 -6.672 -10.414 1 98.06 120 PHE B CA 1
ATOM 1882 C C . PHE B 1 120 ? 13.664 -7.297 -10.68 1 98.06 120 PHE B C 1
ATOM 1884 O O . PHE B 1 120 ? 14.539 -7.273 -9.812 1 98.06 120 PHE B O 1
ATOM 1891 N N . ARG B 1 121 ? 13.836 -7.832 -11.891 1 97.25 121 ARG B N 1
ATOM 1892 C CA . ARG B 1 121 ? 15.109 -8.461 -12.227 1 97.25 121 ARG B CA 1
ATOM 1893 C C . ARG B 1 121 ? 16.234 -7.438 -12.281 1 97.25 121 ARG B C 1
ATOM 1895 O O . ARG B 1 121 ? 17.406 -7.793 -12.164 1 97.25 121 ARG B O 1
ATOM 1902 N N . LEU B 1 122 ? 15.852 -6.242 -12.469 1 97.81 122 LEU B N 1
ATOM 1903 C CA . LEU B 1 122 ? 16.828 -5.168 -12.555 1 97.81 122 LEU B CA 1
ATOM 1904 C C . LEU B 1 122 ? 17.156 -4.613 -11.172 1 97.81 122 LEU B C 1
ATOM 1906 O O . LEU B 1 122 ? 17.938 -3.666 -11.047 1 97.81 122 LEU B O 1
ATOM 1910 N N . THR B 1 123 ? 16.594 -5.164 -10.086 1 98.44 123 THR B N 1
ATOM 1911 C CA . THR B 1 123 ? 16.875 -4.781 -8.703 1 98.44 123 THR B CA 1
ATOM 1912 C C . THR B 1 123 ? 17.781 -5.82 -8.031 1 98.44 123 THR B C 1
ATOM 1914 O O . THR B 1 123 ? 18.312 -6.711 -8.695 1 98.44 123 THR B O 1
ATOM 1917 N N . ASP B 1 124 ? 17.953 -5.734 -6.738 1 98.38 124 ASP B N 1
ATOM 1918 C CA . ASP B 1 124 ? 18.828 -6.664 -6.027 1 98.38 124 ASP B CA 1
ATOM 1919 C C . ASP B 1 124 ? 18.016 -7.715 -5.273 1 98.38 124 ASP B C 1
ATOM 1921 O O . 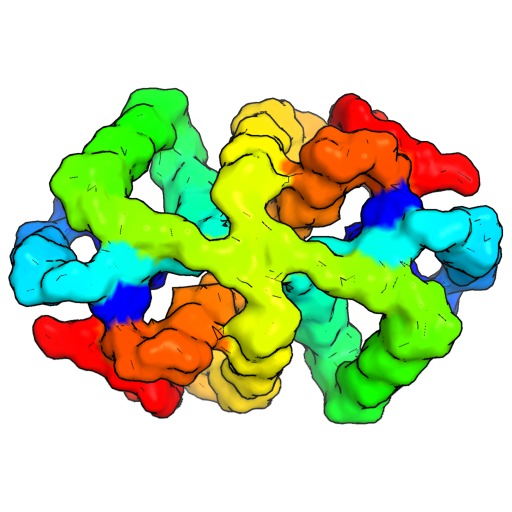ASP B 1 124 ? 18.531 -8.406 -4.402 1 98.38 124 ASP B O 1
ATOM 1925 N N . VAL B 1 125 ? 16.719 -7.742 -5.562 1 97.44 125 VAL B N 1
ATOM 1926 C CA . VAL B 1 125 ? 15.93 -8.758 -4.887 1 97.44 125 VAL B CA 1
ATOM 1927 C C . VAL B 1 125 ? 16.203 -10.125 -5.508 1 97.44 125 VAL B C 1
ATOM 1929 O O . VAL B 1 125 ? 16.453 -10.234 -6.711 1 97.44 125 VAL B O 1
ATOM 1932 N N . ALA B 1 126 ? 16.219 -11.164 -4.711 1 97.19 126 ALA B N 1
ATOM 1933 C CA . ALA B 1 126 ? 16.312 -12.523 -5.227 1 97.19 126 ALA B CA 1
ATOM 1934 C C . ALA B 1 126 ? 15.008 -12.953 -5.891 1 97.19 126 ALA B C 1
ATOM 1936 O O . ALA B 1 126 ? 13.93 -12.789 -5.316 1 97.19 126 ALA B O 1
ATOM 1937 N N . ALA B 1 127 ? 15.07 -13.492 -7.109 1 97.19 127 ALA B N 1
ATOM 1938 C CA . ALA B 1 127 ? 13.898 -13.945 -7.844 1 97.19 127 ALA B CA 1
ATOM 1939 C C . ALA B 1 127 ? 13.672 -15.445 -7.648 1 97.19 127 ALA B C 1
ATOM 1941 O O . ALA B 1 127 ? 14.633 -16.219 -7.555 1 97.19 127 ALA B O 1
ATOM 1942 N N . VAL B 1 128 ? 12.359 -15.789 -7.555 1 94.25 128 VAL B N 1
ATOM 1943 C CA . VAL B 1 128 ? 12.023 -17.203 -7.598 1 94.25 128 VAL B CA 1
ATOM 1944 C C . VAL B 1 128 ? 12.289 -17.766 -9 1 94.25 128 VAL B C 1
ATOM 1946 O O . VAL B 1 128 ? 11.867 -17.156 -9.992 1 94.25 128 VAL B O 1
ATOM 1949 N N . HIS B 1 129 ? 13.172 -18.703 -9.211 1 74.88 129 HIS B N 1
ATOM 1950 C CA . HIS B 1 129 ? 13.594 -19.266 -10.484 1 74.88 129 HIS B CA 1
ATOM 1951 C C . HIS B 1 129 ? 12.586 -20.297 -10.992 1 74.88 129 HIS B C 1
ATOM 1953 O O . HIS B 1 129 ? 11.914 -20.953 -10.203 1 74.88 129 HIS B O 1
#